Protein AF-A0A6F9BCT9-F1 (afdb_monomer)

Solvent-accessible surface area (backbone atoms only — not comparable to full-atom values): 19777 Å² total; per-residue (Å²): 136,84,83,76,48,73,65,55,56,50,46,54,56,43,63,80,34,41,90,80,69,54,66,95,47,71,67,58,39,54,54,40,41,76,73,45,103,50,88,76,90,74,59,66,74,56,51,56,44,48,33,41,51,36,73,90,48,79,89,78,85,77,78,94,73,91,84,81,89,79,90,86,68,65,91,90,46,88,53,54,65,58,50,51,53,50,51,51,51,37,52,75,71,40,48,56,56,55,49,47,53,66,72,49,68,54,90,44,52,79,78,60,61,78,70,63,53,59,78,66,85,39,68,77,76,53,40,62,58,57,52,52,52,53,52,50,54,54,51,52,52,53,50,53,51,51,52,49,53,52,50,51,55,53,53,71,72,57,82,71,93,83,82,92,80,90,87,91,84,87,90,82,91,87,82,91,83,87,87,86,85,88,80,94,78,61,78,79,60,62,68,55,52,60,65,50,56,73,68,61,77,80,77,85,87,90,85,82,93,80,84,94,73,92,78,77,78,57,68,65,54,50,55,50,53,52,50,60,46,49,60,52,52,51,52,51,52,50,53,51,50,51,54,50,52,52,49,53,55,51,55,49,55,53,48,55,54,52,51,55,54,47,52,54,50,57,51,50,51,50,51,56,48,52,53,49,54,55,48,52,52,56,48,50,59,50,53,51,50,54,51,50,55,49,49,55,51,56,49,49,54,52,53,50,50,52,52,52,57,50,60,68,70,78,112

Sequence (315 aa):
KTKISTYDKMWEFMSSRKHSVMVKDIDEGIHRVLTSDYAFLMESTTIEFVTQRNCNLTQIGGLIDSKAYGVGTPMGSPYRDKITIAILQLQEEGKLHMMKEKWWRGNGCPEDEKNKEASALGVQNIGGIFIVLAAGLVLSVFVAVGEFIYKSKQNAQLEKPQRHQGDRKRDEFCCHHGPSKQLPRSFCSAMVDELRVSLKCQRRLKHKPQPPVMVKTEEMRGKEKRRKRREREEKREEEKREKNKERKKKESRGRERGEEERERREEKEKRERAEREAKEEREKRREEKRGEEKREAEERSREEKRREEQSCSDH

Nearest PDB structures (foldseek):
  9dxs-assembly1_A  TM=6.315E-01  e=7.192E-19  Rattus norvegicus
  1yae-assembly9_C  TM=9.384E-01  e=2.007E-11  Rattus norvegicus
  3g3i-assembly1_A  TM=8.981E-01  e=1.642E-11  Rattus norvegicus
  3fuz-assembly1_A  TM=8.845E-01  e=1.877E-11  Homo sapiens

Foldseek 3Di:
DDCPDPVNVVCVVCVVVVPPQDDDDPVVQVVDVLPHPHDDDDDPLVLLQVCLQPVSDDDDDDDPDDDDDDDDDDPPDPCVVVVVVVVVVCVVVCVVVVVSCVNRDDPRDDDDPVVVVVPVCDCVNVVVVVVVVVVVVVVVVVVVVVVVVVVVVVVVVPPDDDDDDDDDDDDDDDDDDDDDDDDDDDPVVVVVVVVVVVVPVPPPDDDDDDDDDDDDDDVVVVVVVVVVVVVVVVVVVVVVVVVVVVVVVVVVVVVVVVVVVVVVVVVVVVVVVVVVVVVVVVVVVVVVVVVVVVVVVVVVVVVVVVVVVVVVVVD

pLDDT: mean 75.94, std 23.42, range [24.3, 97.5]

Secondary structure (DSSP, 8-state):
-----HHHHHHHHHHHTHHHH--SSHHHHHHHHHHSS------HHHHHHHHTT-TT----S--SS---------TT-TTHHHHHHHHHHHHHTTHHHHHHHHHH--S-S--SSTTTS-----HHHHHHHHHHHHHHHHHHHHHHHHHHHHHHHHHHT--------------------------PPPTHHHHHHHHHHHHHTTSS------------SHHHHHHHHHHHHHHHHHHHHHHHHHHHHHHHHHHHHHHHHHHHHHHHHHHHHHHHHHHHHHHHHHHHHHHHHHHHHHHHHHHHHHHHHHHHHHHTT--

Radius of gyration: 48.62 Å; Cα contacts (8 Å, |Δi|>4): 50; chains: 1; bounding box: 107×92×148 Å

Mean predicted aligned error: 21.31 Å

Structure (mmCIF, N/CA/C/O backbone):
data_AF-A0A6F9BCT9-F1
#
_entry.id   AF-A0A6F9BCT9-F1
#
loop_
_atom_site.group_PDB
_atom_site.id
_atom_site.type_symbol
_atom_site.label_atom_id
_atom_site.label_alt_id
_atom_site.label_comp_id
_atom_site.label_asym_id
_atom_site.label_entity_id
_atom_site.label_seq_id
_atom_site.pdbx_PDB_ins_code
_atom_site.Cartn_x
_atom_site.Cartn_y
_atom_site.Cartn_z
_atom_site.occupancy
_atom_site.B_iso_or_equiv
_atom_site.auth_seq_id
_atom_site.auth_comp_id
_atom_site.auth_asym_id
_atom_site.auth_atom_id
_atom_site.pdbx_PDB_model_num
ATOM 1 N N . LYS A 1 1 ? 19.600 -14.734 17.659 1.00 41.16 1 LYS A N 1
ATOM 2 C CA . LYS A 1 1 ? 18.423 -15.553 17.267 1.00 41.16 1 LYS A CA 1
ATOM 3 C C . LYS A 1 1 ? 17.868 -14.979 15.968 1.00 41.16 1 LYS A C 1
ATOM 5 O O . LYS A 1 1 ? 17.899 -13.765 15.813 1.00 41.16 1 LYS A O 1
ATOM 10 N N . THR A 1 2 ? 17.512 -15.833 15.015 1.00 42.75 2 THR A N 1
ATOM 11 C CA . THR A 1 2 ? 17.381 -15.499 13.588 1.00 42.75 2 THR A CA 1
ATOM 12 C C . THR A 1 2 ? 16.148 -14.652 13.261 1.00 42.75 2 THR A C 1
ATOM 14 O O . THR A 1 2 ? 15.033 -14.967 13.673 1.00 42.75 2 THR A O 1
ATOM 17 N N . LYS A 1 3 ? 16.356 -13.592 12.466 1.00 54.41 3 LYS A N 1
ATOM 18 C CA . LYS A 1 3 ? 15.293 -12.839 11.785 1.00 54.41 3 LYS A CA 1
ATOM 19 C C . LYS A 1 3 ? 14.796 -13.641 10.570 1.00 54.41 3 LYS A C 1
ATOM 21 O O . LYS A 1 3 ? 15.063 -13.250 9.442 1.00 54.41 3 LYS A O 1
ATOM 26 N N . ILE A 1 4 ? 14.107 -14.761 10.791 1.00 58.53 4 ILE A N 1
ATOM 27 C CA . ILE A 1 4 ? 13.218 -15.284 9.739 1.00 58.53 4 ILE A CA 1
ATOM 28 C C . ILE A 1 4 ? 12.137 -14.216 9.582 1.00 58.53 4 ILE A C 1
ATOM 30 O O . ILE A 1 4 ? 11.463 -13.899 10.574 1.00 58.53 4 ILE A O 1
ATOM 34 N N . SER A 1 5 ? 12.080 -13.586 8.408 1.00 76.38 5 SER A N 1
ATOM 35 C CA . SER A 1 5 ? 11.276 -12.391 8.166 1.00 76.38 5 SER A CA 1
ATOM 36 C C . SER A 1 5 ? 9.814 -12.695 8.466 1.00 76.38 5 SER A C 1
ATOM 38 O O . SER A 1 5 ? 9.344 -13.811 8.234 1.00 76.38 5 SER A O 1
ATOM 40 N N . THR A 1 6 ? 9.066 -11.719 8.982 1.00 87.56 6 THR A N 1
ATOM 41 C CA . THR A 1 6 ? 7.626 -11.902 9.228 1.00 87.56 6 THR A CA 1
ATOM 42 C C . THR A 1 6 ? 6.920 -12.364 7.949 1.00 87.56 6 THR A C 1
ATOM 44 O O . THR A 1 6 ? 6.076 -13.254 8.003 1.00 87.56 6 THR A O 1
ATOM 47 N N . TYR A 1 7 ? 7.355 -11.843 6.797 1.00 89.25 7 TYR A N 1
ATOM 48 C CA . TYR A 1 7 ? 6.863 -12.222 5.476 1.00 89.25 7 TYR A CA 1
ATOM 49 C C . TYR A 1 7 ? 7.228 -13.654 5.064 1.00 89.25 7 TYR A C 1
ATOM 51 O O . TYR A 1 7 ? 6.388 -14.317 4.464 1.00 89.25 7 TYR A O 1
ATOM 59 N N . ASP A 1 8 ? 8.404 -14.172 5.442 1.00 90.62 8 ASP A N 1
ATOM 60 C CA . ASP A 1 8 ? 8.786 -15.568 5.167 1.00 90.62 8 ASP A CA 1
ATOM 61 C C . ASP A 1 8 ? 7.823 -16.522 5.886 1.00 90.62 8 ASP A C 1
ATOM 63 O O . ASP A 1 8 ? 7.280 -17.442 5.282 1.00 90.62 8 ASP A O 1
ATOM 67 N N . LYS A 1 9 ? 7.514 -16.243 7.161 1.00 92.44 9 LYS A N 1
ATOM 68 C CA . LYS A 1 9 ? 6.563 -17.042 7.958 1.00 92.44 9 LYS A CA 1
ATOM 69 C C . LYS A 1 9 ? 5.130 -16.935 7.440 1.00 92.44 9 LYS A C 1
ATOM 71 O O . LYS A 1 9 ? 4.399 -17.924 7.434 1.00 92.44 9 LYS A O 1
ATOM 76 N N . MET A 1 10 ? 4.717 -15.741 7.007 1.00 92.00 10 MET A N 1
ATOM 77 C CA . MET A 1 10 ? 3.429 -15.550 6.333 1.00 92.00 10 MET A CA 1
ATOM 78 C C . MET A 1 10 ? 3.377 -16.360 5.033 1.00 92.00 10 MET A C 1
ATOM 80 O O . MET A 1 10 ? 2.372 -17.011 4.760 1.00 92.00 10 MET A O 1
ATOM 84 N N . TRP A 1 11 ? 4.461 -16.374 4.255 1.00 93.06 11 TRP A N 1
ATOM 85 C CA . TRP A 1 11 ? 4.556 -17.155 3.028 1.00 93.06 11 TRP A CA 1
ATOM 86 C C . TRP A 1 11 ? 4.547 -18.665 3.289 1.00 93.06 11 TRP A C 1
ATOM 88 O O . TRP A 1 11 ? 3.790 -19.372 2.630 1.00 93.06 11 TRP A O 1
ATOM 98 N N . GLU A 1 12 ? 5.294 -19.175 4.270 1.00 93.75 12 GLU A N 1
ATOM 99 C CA . GLU A 1 12 ? 5.246 -20.583 4.701 1.00 93.75 12 GLU A CA 1
ATOM 100 C C . GLU A 1 12 ? 3.817 -21.000 5.097 1.00 93.75 12 GLU A C 1
ATOM 102 O O . GLU A 1 12 ? 3.318 -22.045 4.670 1.00 93.75 12 GLU A O 1
ATOM 107 N N . PHE A 1 13 ? 3.107 -20.149 5.846 1.00 93.94 13 PHE A N 1
ATOM 108 C CA . PHE A 1 13 ? 1.712 -20.378 6.229 1.00 93.94 13 PHE A CA 1
ATOM 109 C C . PHE A 1 13 ? 0.751 -20.382 5.027 1.00 93.94 13 PHE A C 1
ATOM 111 O O . PHE A 1 13 ? -0.090 -21.274 4.916 1.00 93.94 13 PHE A O 1
ATOM 118 N N . MET A 1 14 ? 0.865 -19.410 4.116 1.00 94.94 14 MET A N 1
ATOM 119 C CA . MET A 1 14 ? -0.010 -19.306 2.941 1.00 94.94 14 MET A CA 1
ATOM 120 C C . MET A 1 14 ? 0.270 -20.402 1.905 1.00 94.94 14 MET A C 1
ATOM 122 O O . MET A 1 14 ? -0.663 -20.974 1.346 1.00 94.94 14 MET A O 1
ATOM 126 N N . SER A 1 15 ? 1.542 -20.719 1.653 1.00 93.94 15 SER A N 1
ATOM 127 C CA . SER A 1 15 ? 1.960 -21.717 0.660 1.00 93.94 15 SER A CA 1
ATOM 128 C C . SER A 1 15 ? 1.611 -23.144 1.087 1.00 93.94 15 SER A C 1
ATOM 130 O O . SER A 1 15 ? 1.052 -23.891 0.284 1.00 93.94 15 SER A O 1
ATOM 132 N N . SER A 1 16 ? 1.819 -23.503 2.361 1.00 95.00 16 SER A N 1
ATOM 133 C CA . SER A 1 16 ? 1.398 -24.804 2.914 1.00 95.00 16 SER A CA 1
ATOM 134 C C . SER A 1 16 ? -0.125 -25.005 2.935 1.00 95.00 16 SER A C 1
ATOM 136 O O . SER A 1 16 ? -0.599 -26.136 3.021 1.00 95.00 16 SER A O 1
ATOM 138 N N . ARG A 1 17 ? -0.906 -23.921 2.825 1.00 94.88 17 ARG A N 1
ATOM 139 C CA . ARG A 1 17 ? -2.379 -23.917 2.873 1.00 94.88 17 ARG A CA 1
ATOM 140 C C . ARG A 1 17 ? -3.008 -23.303 1.622 1.00 94.88 17 ARG A C 1
ATOM 142 O O . ARG A 1 17 ? -4.101 -22.739 1.684 1.00 94.88 17 ARG A O 1
ATOM 149 N N . LYS A 1 18 ? -2.335 -23.432 0.473 1.00 90.06 18 LYS A N 1
ATOM 150 C CA . LYS A 1 18 ? -2.705 -22.766 -0.787 1.00 90.06 18 LYS A CA 1
ATOM 151 C C . LYS A 1 18 ? -4.189 -22.906 -1.146 1.00 90.06 18 LYS A C 1
ATOM 153 O O . LYS A 1 18 ? -4.827 -21.908 -1.450 1.00 90.06 18 LYS A O 1
ATOM 158 N N . HIS A 1 19 ? -4.747 -24.114 -1.047 1.00 87.62 19 HIS A N 1
ATOM 159 C CA . HIS A 1 19 ? -6.143 -24.400 -1.409 1.00 87.62 19 HIS A CA 1
ATOM 160 C C . HIS A 1 19 ? -7.201 -23.855 -0.437 1.00 87.62 19 HIS A C 1
ATOM 162 O O . HIS A 1 19 ? -8.371 -23.824 -0.801 1.00 87.62 19 HIS A O 1
ATOM 168 N N . SER A 1 20 ? -6.829 -23.462 0.786 1.00 87.62 20 SER A N 1
ATOM 169 C CA . SER A 1 20 ? -7.779 -22.937 1.775 1.00 87.62 20 SER A CA 1
ATOM 170 C C . SER A 1 20 ? -7.579 -21.458 2.091 1.00 87.62 20 SER A C 1
ATOM 172 O O . SER A 1 20 ? -8.547 -20.816 2.490 1.00 87.62 20 SER A O 1
ATOM 174 N N . VAL A 1 21 ? -6.379 -20.899 1.905 1.00 93.62 21 VAL A N 1
ATOM 175 C CA . VAL A 1 21 ? -6.067 -19.491 2.224 1.00 93.62 21 VAL A CA 1
ATOM 176 C C . VAL A 1 21 ? -6.013 -18.595 0.985 1.00 93.62 21 VAL A C 1
ATOM 178 O O . VAL A 1 21 ? -6.389 -17.429 1.088 1.00 93.62 21 VAL A O 1
ATOM 181 N N . MET A 1 22 ? -5.579 -19.099 -0.176 1.00 94.19 22 MET A N 1
ATOM 182 C CA . MET A 1 22 ? -5.571 -18.308 -1.413 1.00 94.19 22 MET A CA 1
ATOM 183 C C . MET A 1 22 ? -6.925 -18.402 -2.126 1.00 94.19 22 MET A C 1
ATOM 185 O O . MET A 1 22 ? -7.542 -19.465 -2.159 1.00 94.19 22 MET A O 1
ATOM 189 N N . VAL A 1 23 ? -7.353 -17.284 -2.704 1.00 94.56 23 VAL A N 1
ATOM 190 C CA . VAL A 1 23 ? -8.510 -17.168 -3.606 1.00 94.56 23 VAL A CA 1
ATOM 191 C C . VAL A 1 23 ? -8.023 -17.057 -5.052 1.00 94.56 23 VAL A C 1
ATOM 193 O O . VAL A 1 23 ? -6.845 -16.770 -5.284 1.00 94.56 23 VAL A O 1
ATOM 196 N N . LYS A 1 24 ? -8.899 -17.311 -6.025 1.00 92.50 24 LYS A N 1
ATOM 197 C CA . LYS A 1 24 ? -8.573 -17.160 -7.453 1.00 92.50 24 LYS A CA 1
ATOM 198 C C . LYS A 1 24 ? -8.749 -15.721 -7.918 1.00 92.50 24 LYS A C 1
ATOM 200 O O . LYS A 1 24 ? -7.890 -15.201 -8.623 1.00 92.50 24 LYS A O 1
ATOM 205 N N . ASP A 1 25 ? -9.838 -15.102 -7.476 1.00 94.88 25 ASP A N 1
ATOM 206 C CA . ASP A 1 25 ? -10.322 -13.820 -7.973 1.00 94.88 25 ASP A CA 1
ATOM 207 C C . ASP A 1 25 ? -10.480 -12.803 -6.835 1.00 94.88 25 ASP A C 1
ATOM 209 O O . ASP A 1 25 ? -10.686 -13.153 -5.668 1.00 94.88 25 ASP A O 1
ATOM 213 N N . ILE A 1 26 ? -10.398 -11.514 -7.174 1.00 94.50 26 ILE A N 1
ATOM 214 C CA . ILE A 1 26 ? -10.506 -10.420 -6.195 1.00 94.50 26 ILE A CA 1
ATOM 215 C C . ILE A 1 26 ? -11.905 -10.397 -5.560 1.00 94.50 26 ILE A C 1
ATOM 217 O O . ILE A 1 26 ? -12.014 -10.235 -4.345 1.00 94.50 26 ILE A O 1
ATOM 221 N N . ASP A 1 27 ? -12.958 -10.631 -6.347 1.00 94.38 27 ASP A N 1
ATOM 222 C CA . ASP A 1 27 ? -14.346 -10.651 -5.868 1.00 94.38 27 ASP A CA 1
ATOM 223 C C . ASP A 1 27 ? -14.618 -11.814 -4.896 1.00 94.38 27 ASP A C 1
ATOM 225 O O . ASP A 1 27 ? -15.309 -11.631 -3.892 1.00 94.38 27 ASP A O 1
ATOM 229 N N . GLU A 1 28 ? -14.013 -12.988 -5.132 1.00 95.00 28 GLU A N 1
ATOM 230 C CA . GLU A 1 28 ? -14.043 -14.125 -4.198 1.00 95.00 28 GLU A CA 1
ATOM 231 C C . GLU A 1 28 ? -13.398 -13.732 -2.859 1.00 95.00 28 GLU A C 1
ATOM 233 O O . GLU A 1 28 ? -13.972 -13.966 -1.792 1.00 95.00 28 GLU A O 1
ATOM 238 N N . GLY A 1 29 ? -12.234 -13.073 -2.910 1.00 95.12 29 GLY A N 1
ATOM 239 C CA . GLY A 1 29 ? -11.552 -12.540 -1.731 1.00 95.12 29 GLY A CA 1
ATOM 240 C C . GLY A 1 29 ? -12.398 -11.528 -0.959 1.00 95.12 29 GLY A C 1
ATOM 241 O O . GLY A 1 29 ? -12.565 -11.671 0.251 1.00 95.12 29 GLY A O 1
ATOM 242 N N . ILE A 1 30 ? -12.989 -10.547 -1.647 1.00 95.19 30 ILE A N 1
ATOM 243 C CA . ILE A 1 30 ? -13.864 -9.523 -1.051 1.00 95.19 30 ILE A CA 1
ATOM 244 C C . ILE A 1 30 ? -15.082 -10.165 -0.375 1.00 95.19 30 ILE A C 1
ATOM 246 O O . ILE A 1 30 ? -15.358 -9.888 0.795 1.00 95.19 30 ILE A O 1
ATOM 250 N N . HIS A 1 31 ? -15.787 -11.058 -1.076 1.00 95.19 31 HIS A N 1
ATOM 251 C CA . HIS A 1 31 ? -16.941 -11.768 -0.525 1.00 95.19 31 HIS A CA 1
ATOM 252 C C . HIS A 1 31 ? -16.560 -12.589 0.718 1.00 95.19 31 HIS A C 1
ATOM 254 O O . HIS A 1 31 ? -17.309 -12.643 1.696 1.00 95.19 31 HIS A O 1
ATOM 260 N N . ARG A 1 32 ? -15.369 -13.197 0.721 1.00 95.50 32 ARG A N 1
ATOM 261 C CA . ARG A 1 32 ? -14.863 -13.985 1.847 1.00 95.50 32 ARG A CA 1
ATOM 262 C C . ARG A 1 32 ? -14.517 -13.148 3.083 1.00 95.50 32 ARG A C 1
ATOM 264 O O . ARG A 1 32 ? -14.828 -13.590 4.188 1.00 95.50 32 ARG A O 1
ATOM 271 N N . VAL A 1 33 ? -13.946 -11.950 2.915 1.00 95.44 33 VAL A N 1
ATOM 272 C CA . VAL A 1 33 ? -13.730 -10.985 4.019 1.00 95.44 33 VAL A CA 1
ATOM 273 C C . VAL A 1 33 ? -15.064 -10.550 4.640 1.00 95.44 33 VAL A C 1
ATOM 275 O O . VAL A 1 33 ? -15.166 -10.419 5.853 1.00 95.44 33 VAL A O 1
ATOM 278 N N . LEU A 1 34 ? -16.107 -10.355 3.826 1.00 94.38 34 LEU A N 1
ATOM 279 C CA . LEU A 1 34 ? -17.437 -9.949 4.305 1.00 94.38 34 LEU A CA 1
ATOM 280 C C . LEU A 1 34 ? -18.194 -11.051 5.067 1.00 94.38 34 LEU A C 1
ATOM 282 O O . LEU A 1 34 ? -19.101 -10.740 5.836 1.00 94.38 34 LEU A O 1
ATOM 286 N N . THR A 1 35 ? -17.871 -12.325 4.828 1.00 95.12 35 THR A N 1
ATOM 287 C CA . THR A 1 35 ? -18.656 -13.480 5.309 1.00 95.12 35 THR A CA 1
ATOM 288 C C . THR A 1 35 ? -17.953 -14.341 6.356 1.00 95.12 35 THR A C 1
ATOM 290 O O . THR A 1 35 ? -18.601 -15.174 6.988 1.00 95.12 35 THR A O 1
ATOM 293 N N . SER A 1 36 ? -16.644 -14.175 6.554 1.00 93.31 36 SER A N 1
ATOM 294 C CA . SER A 1 36 ? -15.838 -15.023 7.437 1.00 93.31 36 SER A CA 1
ATOM 295 C C . SER A 1 36 ? -14.684 -14.251 8.075 1.00 93.31 36 SER A C 1
ATOM 297 O O . SER A 1 36 ? -14.311 -13.184 7.596 1.00 93.31 36 SER A O 1
ATOM 299 N N . ASP A 1 37 ? -14.093 -14.807 9.137 1.00 93.31 37 ASP A N 1
ATOM 300 C CA . ASP A 1 37 ? -12.879 -14.271 9.766 1.00 93.31 37 ASP A CA 1
ATOM 301 C C . ASP A 1 37 ? -11.658 -14.502 8.854 1.00 93.31 37 ASP A C 1
ATOM 303 O O . ASP A 1 37 ? -10.913 -15.479 8.972 1.00 93.31 37 ASP A O 1
ATOM 307 N N . TYR A 1 38 ? -11.527 -13.639 7.846 1.00 94.19 38 TYR A N 1
ATOM 308 C CA . TYR A 1 38 ? -10.520 -13.711 6.797 1.00 94.19 38 TYR A CA 1
ATOM 309 C C . TYR A 1 38 ? -10.001 -12.310 6.472 1.00 94.19 38 TYR A C 1
ATOM 311 O O . TYR A 1 38 ? -10.769 -11.407 6.150 1.00 94.19 38 TYR A O 1
ATOM 319 N N . ALA A 1 39 ? -8.679 -12.141 6.510 1.00 94.19 39 ALA A N 1
ATOM 320 C CA . ALA A 1 39 ? -8.007 -10.935 6.045 1.00 94.19 39 ALA A CA 1
ATOM 321 C C . ALA A 1 39 ? -7.456 -11.167 4.634 1.00 94.19 39 ALA A C 1
ATOM 323 O O . ALA A 1 39 ? -6.701 -12.116 4.411 1.00 94.19 39 ALA A O 1
ATOM 324 N N . PHE A 1 40 ? -7.803 -10.289 3.692 1.00 95.31 40 PHE A N 1
ATOM 325 C CA . PHE A 1 40 ? -7.352 -10.381 2.305 1.00 95.31 40 PHE A CA 1
ATOM 326 C C . PHE A 1 40 ? -6.295 -9.316 1.998 1.00 95.31 40 PHE A C 1
ATOM 328 O O . PHE A 1 40 ? -6.488 -8.133 2.276 1.00 95.31 40 PHE A O 1
ATOM 335 N N . LEU A 1 41 ? -5.172 -9.746 1.421 1.00 93.81 41 LEU A N 1
ATOM 336 C CA . LEU A 1 41 ? -4.102 -8.867 0.959 1.00 93.81 41 LEU A CA 1
ATOM 337 C C . LEU A 1 41 ? -4.296 -8.606 -0.538 1.00 93.81 41 LEU A C 1
ATOM 339 O O . LEU A 1 41 ? -4.236 -9.535 -1.340 1.00 93.81 41 LEU A O 1
ATOM 343 N N . MET A 1 42 ? -4.518 -7.346 -0.905 1.00 93.44 42 MET A N 1
ATOM 344 C CA . MET A 1 42 ? -4.663 -6.888 -2.290 1.00 93.44 42 MET A CA 1
ATOM 345 C C . MET A 1 42 ? -3.913 -5.560 -2.485 1.00 93.44 42 MET A C 1
ATOM 347 O O . MET A 1 42 ? -3.419 -4.970 -1.522 1.00 93.44 42 MET A O 1
ATOM 351 N N . GLU A 1 43 ? -3.850 -5.064 -3.719 1.00 93.69 43 GLU A N 1
ATOM 352 C CA . GLU A 1 43 ? -3.211 -3.781 -4.015 1.00 93.69 43 GLU A CA 1
ATOM 353 C C . GLU A 1 43 ? -3.976 -2.588 -3.412 1.00 93.69 43 GLU A C 1
ATOM 355 O O . GLU A 1 43 ? -5.205 -2.519 -3.468 1.00 93.69 43 GLU A O 1
ATOM 360 N N . SER A 1 44 ? -3.242 -1.607 -2.888 1.00 92.94 44 SER A N 1
ATOM 361 C CA . SER A 1 44 ? -3.777 -0.413 -2.220 1.00 92.94 44 SER A CA 1
ATOM 362 C C . SER A 1 44 ? -4.788 0.384 -3.044 1.00 92.94 44 SER A C 1
ATOM 364 O O . SER A 1 44 ? -5.796 0.828 -2.499 1.00 92.94 44 SER A O 1
ATOM 366 N N . THR A 1 45 ? -4.566 0.517 -4.352 1.00 92.56 45 THR A N 1
ATOM 367 C CA . THR A 1 45 ? -5.484 1.184 -5.289 1.00 92.56 45 THR A CA 1
ATOM 368 C C . THR A 1 45 ? -6.855 0.503 -5.337 1.00 92.56 45 THR A C 1
ATOM 370 O O . THR A 1 45 ? -7.883 1.177 -5.439 1.00 92.56 45 THR A O 1
ATOM 373 N N . THR A 1 46 ? -6.876 -0.825 -5.200 1.00 93.00 46 THR A N 1
ATOM 374 C CA . THR A 1 46 ? -8.088 -1.648 -5.188 1.00 93.00 46 THR A CA 1
ATOM 375 C C . THR A 1 46 ? -8.753 -1.601 -3.811 1.00 93.00 46 THR A C 1
ATOM 377 O O . THR A 1 46 ? -9.970 -1.441 -3.743 1.00 93.00 46 THR A O 1
ATOM 380 N N . ILE A 1 47 ? -7.977 -1.622 -2.715 1.00 92.94 47 ILE A N 1
ATOM 381 C CA . ILE A 1 47 ? -8.507 -1.403 -1.354 1.00 92.94 47 ILE A CA 1
ATOM 382 C C . ILE A 1 47 ? -9.247 -0.064 -1.290 1.00 92.94 47 ILE A C 1
ATOM 384 O O . ILE A 1 47 ? -10.403 -0.019 -0.871 1.00 92.94 47 ILE A O 1
ATOM 388 N N . GLU A 1 48 ? -8.612 1.019 -1.741 1.00 91.06 48 GLU A N 1
ATOM 389 C CA . GLU A 1 48 ? -9.189 2.367 -1.765 1.00 91.06 48 GLU A CA 1
ATOM 390 C C . GLU A 1 48 ? -10.490 2.405 -2.586 1.00 91.06 48 GLU A C 1
ATOM 392 O O . GLU A 1 48 ? -11.510 2.910 -2.119 1.00 91.06 48 GLU A O 1
ATOM 397 N N . PHE A 1 49 ? -10.495 1.790 -3.775 1.00 91.50 49 PHE A N 1
ATOM 398 C CA . PHE A 1 49 ? -11.672 1.729 -4.647 1.00 91.50 49 PHE A CA 1
ATOM 399 C C . PHE A 1 49 ? -12.860 0.997 -4.003 1.00 91.50 49 PHE A C 1
ATOM 401 O O . PHE A 1 49 ? -14.003 1.466 -4.090 1.00 91.50 49 PHE A O 1
ATOM 408 N N . VAL A 1 50 ? -12.589 -0.161 -3.392 1.00 91.75 50 VAL A N 1
ATOM 409 C CA . VAL A 1 50 ? -13.592 -1.085 -2.843 1.00 91.75 50 VAL A CA 1
ATOM 410 C C . VAL A 1 50 ? -14.136 -0.593 -1.504 1.00 91.75 50 VAL A C 1
ATOM 412 O O . VAL A 1 50 ? -15.353 -0.614 -1.312 1.00 91.75 50 VAL A O 1
ATOM 415 N N . THR A 1 51 ? -13.275 -0.113 -0.601 1.00 89.88 51 THR A N 1
ATOM 416 C CA . THR A 1 51 ? -13.679 0.407 0.723 1.00 89.88 51 THR A CA 1
ATOM 417 C C . THR A 1 51 ? -14.517 1.679 0.600 1.00 89.88 51 THR A C 1
ATOM 419 O O . THR A 1 51 ? -15.538 1.800 1.269 1.00 89.88 51 THR A O 1
ATOM 422 N N . GLN A 1 52 ? -14.198 2.565 -0.353 1.00 87.56 52 GLN A N 1
ATOM 423 C CA . GLN A 1 52 ? -15.002 3.760 -0.650 1.00 87.56 52 GLN A CA 1
ATOM 424 C C . GLN A 1 52 ? -16.417 3.445 -1.188 1.00 87.56 52 GLN A C 1
ATOM 426 O O . GLN A 1 52 ? -17.283 4.321 -1.227 1.00 87.56 52 GLN A O 1
ATOM 431 N N . ARG A 1 53 ? -16.663 2.198 -1.615 1.00 89.00 53 ARG A N 1
ATOM 432 C CA . ARG A 1 53 ? -17.961 1.705 -2.113 1.00 89.00 53 ARG A CA 1
ATOM 433 C C . ARG A 1 53 ? -18.678 0.778 -1.131 1.00 89.00 53 ARG A C 1
ATOM 435 O O . ARG A 1 53 ? -19.896 0.673 -1.199 1.00 89.00 53 ARG A O 1
ATOM 442 N N . ASN A 1 54 ? -17.944 0.127 -0.230 1.00 88.62 54 ASN A N 1
ATOM 443 C CA . ASN A 1 54 ? -18.454 -0.876 0.701 1.00 88.62 54 ASN A CA 1
ATOM 444 C C . ASN A 1 54 ? -17.994 -0.552 2.127 1.00 88.62 54 ASN A C 1
ATOM 446 O O . ASN A 1 54 ? -16.945 -1.015 2.569 1.00 88.62 54 ASN A O 1
ATOM 450 N N . CYS A 1 55 ? -18.820 0.179 2.874 1.00 88.50 55 CYS A N 1
ATOM 451 C CA . CYS A 1 55 ? -18.495 0.674 4.222 1.00 88.50 55 CYS A CA 1
ATOM 452 C C . CYS A 1 55 ? -18.324 -0.428 5.288 1.00 88.50 55 CYS A C 1
ATOM 454 O O . CYS A 1 55 ? -17.926 -0.144 6.413 1.00 88.50 55 CYS A O 1
ATOM 456 N N . ASN A 1 56 ? -18.635 -1.682 4.944 1.00 90.50 56 ASN A N 1
ATOM 457 C CA . ASN A 1 56 ? -18.386 -2.855 5.784 1.00 90.50 56 ASN A CA 1
ATOM 458 C C . ASN A 1 56 ? -16.915 -3.317 5.728 1.00 90.50 56 ASN A C 1
ATOM 460 O O . ASN A 1 56 ? -16.508 -4.153 6.530 1.00 90.50 56 ASN A O 1
ATOM 464 N N . LEU A 1 57 ? -16.125 -2.808 4.776 1.00 91.25 57 LEU A N 1
ATOM 465 C CA . LEU A 1 57 ? -14.714 -3.142 4.595 1.00 91.25 57 LEU A CA 1
ATOM 466 C C . LEU A 1 57 ? -13.838 -1.993 5.087 1.00 91.25 57 LEU A C 1
ATOM 468 O O . LEU A 1 57 ? -14.106 -0.826 4.813 1.00 91.25 57 LEU A O 1
ATOM 472 N N . THR A 1 58 ? -12.754 -2.331 5.780 1.00 90.75 58 THR A N 1
ATOM 473 C CA . THR A 1 58 ? -11.797 -1.358 6.315 1.00 90.75 58 THR A CA 1
ATOM 474 C C . THR A 1 58 ? -10.369 -1.776 5.986 1.00 90.75 58 THR A C 1
ATOM 476 O O . THR A 1 58 ? -10.031 -2.960 6.007 1.00 90.75 58 THR A O 1
ATOM 479 N N . GLN A 1 59 ? -9.514 -0.801 5.672 1.00 91.12 59 GLN A N 1
ATOM 480 C CA . GLN A 1 59 ? -8.079 -1.038 5.549 1.00 91.12 59 GLN A CA 1
ATOM 481 C C . GLN A 1 59 ? -7.448 -1.056 6.943 1.00 91.12 59 GLN A C 1
ATOM 483 O O . GLN A 1 59 ? -7.580 -0.094 7.700 1.00 91.12 59 GLN A O 1
ATOM 488 N N . ILE A 1 60 ? -6.721 -2.126 7.264 1.00 90.94 60 ILE A N 1
ATOM 489 C CA . ILE A 1 60 ? -5.987 -2.260 8.524 1.00 90.94 60 ILE A CA 1
ATOM 490 C C . ILE A 1 60 ? -4.484 -2.165 8.251 1.00 90.94 60 ILE A C 1
ATOM 492 O O . ILE A 1 60 ? -3.941 -2.912 7.441 1.00 90.94 60 ILE A O 1
ATOM 496 N N . GLY A 1 61 ? -3.803 -1.272 8.970 1.00 90.06 61 GLY A N 1
ATOM 497 C CA . GLY A 1 61 ? -2.357 -1.076 8.857 1.00 90.06 61 GLY A CA 1
ATOM 498 C C . GLY A 1 61 ? -1.929 -0.179 7.690 1.00 90.06 61 GLY A C 1
ATOM 499 O O . GLY A 1 61 ? -2.732 0.535 7.093 1.00 90.06 61 GLY A O 1
ATOM 500 N N . GLY A 1 62 ? -0.621 -0.172 7.421 1.00 90.12 62 GLY A N 1
ATOM 501 C CA . GLY A 1 62 ? -0.010 0.578 6.322 1.00 90.12 62 GLY A CA 1
ATOM 502 C C . GLY A 1 62 ? 0.210 -0.272 5.069 1.00 90.12 62 GLY A C 1
ATOM 503 O O . GLY A 1 62 ? -0.179 -1.437 5.009 1.00 90.12 62 GLY A O 1
ATOM 504 N N . LEU A 1 63 ? 0.875 0.314 4.075 1.00 89.38 63 LEU A N 1
ATOM 505 C CA . LEU A 1 63 ? 1.333 -0.410 2.890 1.00 89.38 63 LEU A CA 1
ATOM 506 C C . LEU A 1 63 ? 2.472 -1.372 3.259 1.00 89.38 63 LEU A C 1
ATOM 508 O O . LEU A 1 63 ? 3.378 -0.998 4.003 1.00 89.38 63 LEU A O 1
ATOM 512 N N . ILE A 1 64 ? 2.421 -2.597 2.731 1.00 89.12 64 ILE A N 1
ATOM 513 C CA . ILE A 1 64 ? 3.485 -3.604 2.895 1.00 89.12 64 ILE A CA 1
ATOM 514 C C . ILE A 1 64 ? 4.670 -3.278 1.975 1.00 89.12 64 ILE A C 1
ATOM 516 O O . ILE A 1 64 ? 5.824 -3.477 2.353 1.00 89.12 64 ILE A O 1
ATOM 520 N N . ASP A 1 65 ? 4.384 -2.747 0.787 1.00 87.75 65 ASP A N 1
ATOM 521 C CA . ASP A 1 65 ? 5.356 -2.341 -0.216 1.00 87.75 65 ASP A CA 1
ATOM 522 C C . ASP A 1 65 ? 4.915 -1.078 -0.980 1.00 87.75 65 ASP A C 1
ATOM 524 O O . ASP A 1 65 ? 3.779 -0.609 -0.890 1.00 87.75 65 ASP A O 1
ATOM 528 N N . SER A 1 66 ? 5.853 -0.499 -1.730 1.00 89.62 66 SER A N 1
ATOM 529 C CA . SER A 1 66 ? 5.618 0.605 -2.657 1.00 89.62 66 SER A CA 1
ATOM 530 C C . SER A 1 66 ? 5.753 0.097 -4.095 1.00 89.62 66 SER A C 1
ATOM 532 O O . SER A 1 66 ? 6.844 -0.229 -4.570 1.00 89.62 66 SER A O 1
ATOM 534 N N . LYS A 1 67 ? 4.620 0.003 -4.797 1.00 91.44 67 LYS A N 1
ATOM 535 C CA . LYS A 1 67 ? 4.529 -0.377 -6.215 1.00 91.44 67 LYS A CA 1
ATOM 536 C C . LYS A 1 67 ? 3.767 0.689 -6.992 1.00 91.44 67 LYS A C 1
ATOM 538 O O . LYS A 1 67 ? 3.003 1.461 -6.418 1.00 91.44 67 LYS A O 1
ATOM 543 N N . ALA A 1 68 ? 4.005 0.735 -8.297 1.00 90.38 68 ALA A N 1
ATOM 544 C CA . ALA A 1 68 ? 3.369 1.672 -9.209 1.00 90.38 68 ALA A CA 1
ATOM 545 C C . ALA A 1 68 ? 3.099 0.991 -10.554 1.00 90.38 68 ALA A C 1
ATOM 547 O O . ALA A 1 68 ? 3.890 0.161 -11.008 1.00 90.38 68 ALA A O 1
ATOM 548 N N . TYR A 1 69 ? 2.000 1.374 -11.200 1.00 93.75 69 TYR A N 1
ATOM 549 C CA . TYR A 1 69 ? 1.705 0.971 -12.571 1.00 93.75 69 TYR A CA 1
ATOM 550 C C . TYR A 1 69 ? 2.567 1.737 -13.581 1.00 93.75 69 TYR A C 1
ATOM 552 O O . TYR A 1 69 ? 2.917 2.898 -13.371 1.00 93.75 69 TYR A O 1
ATOM 560 N N . GLY A 1 70 ? 2.847 1.102 -14.717 1.00 94.31 70 GLY A N 1
ATOM 561 C CA . GLY A 1 70 ? 3.530 1.713 -15.854 1.00 94.31 70 GLY A CA 1
ATOM 562 C C . GLY A 1 70 ? 2.974 1.195 -17.178 1.00 94.31 70 GLY A C 1
ATOM 563 O O . GLY A 1 70 ? 2.420 0.099 -17.244 1.00 94.31 70 GLY A O 1
ATOM 564 N N . VAL A 1 71 ? 3.122 1.985 -18.243 1.00 95.81 71 VAL A N 1
ATOM 565 C CA . VAL A 1 71 ? 2.690 1.594 -19.592 1.00 95.81 71 VAL A CA 1
ATOM 566 C C . VAL A 1 71 ? 3.790 0.762 -20.250 1.00 95.81 71 VAL A C 1
ATOM 568 O O . VAL A 1 71 ? 4.849 1.280 -20.600 1.00 95.81 71 VAL A O 1
ATOM 571 N N . GLY A 1 72 ? 3.542 -0.537 -20.415 1.00 95.31 72 GLY A N 1
ATOM 572 C CA . GLY A 1 72 ? 4.459 -1.443 -21.103 1.00 95.31 72 GLY A CA 1
ATOM 573 C C . GLY A 1 72 ? 4.472 -1.217 -22.618 1.00 95.31 72 GLY A C 1
ATOM 574 O O . GLY A 1 72 ? 3.423 -1.110 -23.248 1.00 95.31 72 GLY A O 1
ATOM 575 N N . THR A 1 73 ? 5.662 -1.202 -23.219 1.00 96.00 73 THR A N 1
ATOM 576 C CA . THR A 1 73 ? 5.852 -1.201 -24.681 1.00 96.00 73 THR A CA 1
ATOM 577 C C . THR A 1 73 ? 6.870 -2.270 -25.084 1.00 96.00 73 THR A C 1
ATOM 579 O O . THR A 1 73 ? 7.781 -2.529 -24.294 1.00 96.00 73 THR A O 1
ATOM 582 N N . PRO A 1 74 ? 6.800 -2.841 -26.303 1.00 96.69 74 PRO A N 1
ATOM 583 C CA . PRO A 1 74 ? 7.815 -3.772 -26.797 1.00 96.69 74 PRO A CA 1
ATOM 584 C C . PRO A 1 74 ? 9.236 -3.198 -26.720 1.00 96.69 74 PRO A C 1
ATOM 586 O O . PRO A 1 74 ? 9.441 -1.989 -26.880 1.00 96.69 74 PRO A O 1
ATOM 589 N N . MET A 1 75 ? 10.230 -4.064 -26.502 1.00 94.75 75 MET A N 1
ATOM 590 C CA . MET A 1 75 ? 11.638 -3.656 -26.500 1.00 94.75 75 MET A CA 1
ATOM 591 C C . MET A 1 75 ? 12.011 -3.030 -27.852 1.00 94.75 75 MET A C 1
ATOM 593 O O . MET A 1 75 ? 11.663 -3.559 -28.903 1.00 94.75 75 MET A O 1
ATOM 597 N N . GLY A 1 76 ? 12.690 -1.881 -27.820 1.00 94.06 76 GLY A N 1
ATOM 598 C CA . GLY A 1 76 ? 13.023 -1.114 -29.026 1.00 94.06 76 GLY A CA 1
ATOM 599 C C . GLY A 1 76 ? 11.872 -0.288 -29.623 1.00 94.06 76 GLY A C 1
ATOM 600 O O . GLY A 1 76 ? 12.068 0.336 -30.660 1.00 94.06 76 GLY A O 1
ATOM 601 N N .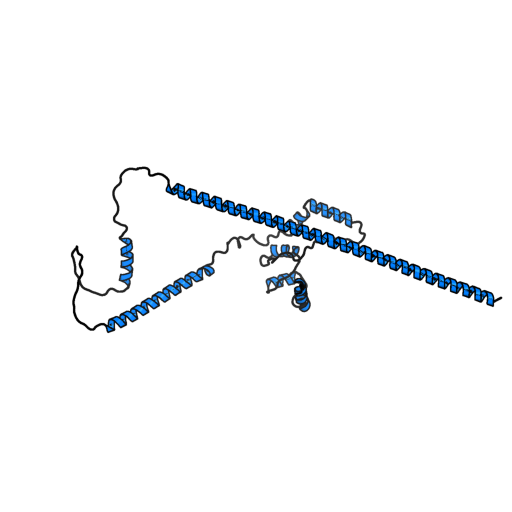 SER A 1 77 ? 10.689 -0.239 -28.992 1.00 96.19 77 SER A N 1
ATOM 602 C CA . SER A 1 77 ? 9.564 0.565 -29.491 1.00 96.19 77 SER A CA 1
ATOM 603 C C . SER A 1 77 ? 9.907 2.066 -29.577 1.00 96.19 77 SER A C 1
ATOM 605 O O . SER A 1 77 ? 10.247 2.666 -28.551 1.00 96.19 77 SER A O 1
ATOM 607 N N . PRO A 1 78 ? 9.717 2.726 -30.741 1.00 95.75 78 PRO A N 1
ATOM 608 C CA . PRO A 1 78 ? 9.967 4.163 -30.909 1.00 95.75 78 PRO A CA 1
ATOM 609 C C . PRO A 1 78 ? 8.954 5.047 -30.158 1.00 95.75 78 PRO A C 1
ATOM 611 O O . PRO A 1 78 ? 9.089 6.272 -30.128 1.00 95.75 78 PRO A O 1
ATOM 614 N N . TYR A 1 79 ? 7.922 4.446 -29.558 1.00 95.56 79 TYR A N 1
ATOM 615 C CA . TYR A 1 79 ? 6.912 5.145 -28.766 1.00 95.56 79 TYR A CA 1
ATOM 616 C C . TYR A 1 79 ? 7.260 5.238 -27.278 1.00 95.56 79 TYR A C 1
ATOM 618 O O . TYR A 1 79 ? 6.681 6.084 -26.601 1.00 95.56 79 TYR A O 1
ATOM 626 N N . ARG A 1 80 ? 8.201 4.427 -26.764 1.00 96.50 80 ARG A N 1
ATOM 627 C CA . ARG A 1 80 ? 8.541 4.364 -25.328 1.00 96.50 80 ARG A CA 1
ATOM 628 C C . ARG A 1 80 ? 8.838 5.745 -24.739 1.00 96.50 80 ARG A C 1
ATOM 630 O O . ARG A 1 80 ? 8.263 6.131 -23.723 1.00 96.50 80 ARG A O 1
ATOM 637 N N . ASP A 1 81 ? 9.698 6.505 -25.409 1.00 95.50 81 ASP A N 1
ATOM 638 C CA . ASP A 1 81 ? 10.164 7.800 -24.903 1.00 95.50 81 ASP A CA 1
ATOM 639 C C . ASP A 1 81 ? 9.074 8.873 -25.057 1.00 95.50 81 ASP A C 1
ATOM 641 O O . ASP A 1 81 ? 8.851 9.668 -24.147 1.00 95.50 81 ASP A O 1
ATOM 645 N N . LYS A 1 82 ? 8.300 8.824 -26.152 1.00 96.50 82 LYS A N 1
ATOM 646 C CA . LYS A 1 82 ? 7.150 9.715 -26.389 1.00 96.50 82 LYS A CA 1
ATOM 647 C C . LYS A 1 82 ? 6.043 9.516 -25.348 1.00 96.50 82 LYS A C 1
ATOM 649 O O . LYS A 1 82 ? 5.512 10.493 -24.831 1.00 96.50 82 LYS A O 1
ATOM 654 N N . ILE A 1 83 ? 5.723 8.262 -25.021 1.00 96.69 83 ILE A N 1
ATOM 655 C CA . ILE A 1 83 ? 4.746 7.900 -23.984 1.00 96.69 83 ILE A CA 1
ATOM 656 C C . ILE A 1 83 ? 5.250 8.339 -22.606 1.00 96.69 83 ILE A C 1
ATOM 658 O O . ILE A 1 83 ? 4.492 8.940 -21.853 1.00 96.69 83 ILE A O 1
ATOM 662 N N . THR A 1 84 ? 6.531 8.111 -22.297 1.00 95.62 84 THR A N 1
ATOM 663 C CA . THR A 1 84 ? 7.142 8.563 -21.035 1.00 95.62 84 THR A CA 1
ATOM 664 C C . THR A 1 84 ? 7.021 10.082 -20.863 1.00 95.62 84 THR A C 1
ATOM 666 O O . THR A 1 84 ? 6.551 10.539 -19.825 1.00 95.62 84 THR A O 1
ATOM 669 N N . ILE A 1 85 ? 7.366 10.869 -21.890 1.00 97.00 85 ILE A N 1
ATOM 670 C CA . ILE A 1 85 ? 7.239 12.338 -21.863 1.00 97.00 85 ILE A CA 1
ATOM 671 C C . ILE A 1 85 ? 5.773 12.765 -21.685 1.00 97.00 85 ILE A C 1
ATOM 673 O O . ILE A 1 85 ? 5.489 13.627 -20.856 1.00 97.00 85 ILE A O 1
ATOM 677 N N . ALA A 1 86 ? 4.835 12.136 -22.399 1.00 97.19 86 ALA A N 1
ATOM 678 C CA . ALA A 1 86 ? 3.410 12.442 -22.268 1.00 97.19 86 ALA A CA 1
ATOM 679 C C . ALA A 1 86 ? 2.865 12.135 -20.858 1.00 97.19 86 ALA A C 1
ATOM 681 O O . ALA A 1 86 ? 2.088 12.918 -20.318 1.00 97.19 86 ALA A O 1
ATOM 682 N N . ILE A 1 87 ? 3.291 11.035 -20.226 1.00 96.81 87 ILE A N 1
ATOM 683 C CA . ILE A 1 87 ? 2.909 10.704 -18.841 1.00 96.81 87 ILE A CA 1
ATOM 684 C C . ILE A 1 87 ? 3.444 11.757 -17.861 1.00 96.81 87 ILE A C 1
ATOM 686 O O . ILE A 1 87 ? 2.701 12.189 -16.981 1.00 96.81 87 ILE A O 1
ATOM 690 N N . LEU A 1 88 ? 4.691 12.210 -18.035 1.00 96.50 88 LEU A N 1
ATOM 691 C CA . LEU A 1 88 ? 5.279 13.268 -17.206 1.00 96.50 88 LEU A CA 1
ATOM 692 C C . LEU A 1 88 ? 4.508 14.590 -17.343 1.00 96.50 88 LEU A C 1
ATOM 694 O O . LEU A 1 88 ? 4.187 15.204 -16.329 1.00 96.50 88 LEU A O 1
ATOM 698 N N . GLN A 1 89 ? 4.120 14.978 -18.562 1.00 97.50 89 GLN A N 1
ATOM 699 C CA . GLN A 1 89 ? 3.270 16.153 -18.801 1.00 97.50 89 GLN A CA 1
ATOM 700 C C . GLN A 1 89 ? 1.902 16.020 -18.108 1.00 97.50 89 GLN A C 1
ATOM 702 O O . GLN A 1 89 ? 1.480 16.924 -17.393 1.00 97.50 89 GLN A O 1
ATOM 707 N N . LEU A 1 90 ? 1.231 14.866 -18.228 1.00 97.00 90 LEU A N 1
ATOM 708 C CA . LEU A 1 90 ? -0.046 14.609 -17.543 1.00 97.00 90 LEU A CA 1
ATOM 709 C C . LEU A 1 90 ? 0.075 14.605 -16.006 1.00 97.00 90 LEU A C 1
ATOM 711 O O . LEU A 1 90 ? -0.917 14.858 -15.313 1.00 97.00 90 LEU A O 1
ATOM 715 N N . GLN A 1 91 ? 1.258 14.292 -15.471 1.00 95.56 91 GLN A N 1
ATOM 716 C CA . GLN A 1 91 ? 1.557 14.351 -14.042 1.00 95.56 91 GLN A CA 1
ATOM 717 C C . GLN A 1 91 ? 1.817 15.791 -13.575 1.00 95.56 91 GLN A C 1
ATOM 719 O O . GLN A 1 91 ? 1.253 16.196 -12.560 1.00 95.56 91 GLN A O 1
ATOM 724 N N . GLU A 1 92 ? 2.615 16.564 -14.316 1.00 97.12 92 GLU A N 1
ATOM 725 C CA . GLU A 1 92 ? 2.912 17.979 -14.040 1.00 97.12 92 GLU A CA 1
ATOM 726 C C . GLU A 1 92 ? 1.648 18.852 -14.113 1.00 97.12 92 GLU A C 1
ATOM 728 O O . GLU A 1 92 ? 1.386 19.651 -13.218 1.00 97.12 92 GLU A O 1
ATOM 733 N N . GLU A 1 93 ? 0.792 18.618 -15.110 1.00 97.38 93 GLU A N 1
ATOM 734 C CA . GLU A 1 93 ? -0.521 19.262 -15.249 1.00 97.38 93 GLU A CA 1
ATOM 735 C C . GLU A 1 93 ? -1.564 18.776 -14.217 1.00 97.38 93 GLU A C 1
ATOM 737 O O . GLU A 1 93 ? -2.711 19.227 -14.227 1.00 97.38 93 GLU A O 1
ATOM 742 N N . GLY A 1 94 ? -1.230 17.799 -13.365 1.00 96.62 94 GLY A N 1
ATOM 743 C CA . GLY A 1 94 ? -2.142 17.223 -12.371 1.00 96.62 94 GLY A CA 1
ATOM 744 C C . GLY A 1 94 ? -3.322 16.425 -12.951 1.00 96.62 94 GLY A C 1
ATOM 745 O O . GLY A 1 94 ? -4.186 15.966 -12.195 1.00 96.62 94 GLY A O 1
ATOM 746 N N . LYS A 1 95 ? -3.376 16.206 -14.273 1.00 96.88 95 LYS A N 1
ATOM 747 C CA . LYS A 1 95 ? -4.474 15.493 -14.954 1.00 96.88 95 LYS A CA 1
ATOM 748 C C . LYS A 1 95 ? -4.650 14.065 -14.448 1.00 96.88 95 LYS A C 1
ATOM 750 O O . LYS A 1 95 ? -5.788 13.632 -14.278 1.00 96.88 95 LYS A O 1
ATOM 755 N N . LEU A 1 96 ? -3.560 13.365 -14.128 1.00 94.88 96 LEU A N 1
ATOM 756 C CA . LEU A 1 96 ? -3.630 12.025 -13.527 1.00 94.88 96 LEU A CA 1
ATOM 757 C C . LEU A 1 96 ? -4.349 12.032 -12.167 1.00 94.88 96 LEU A C 1
ATOM 759 O O . LEU A 1 96 ? -5.151 11.140 -11.895 1.00 94.88 96 LEU A O 1
ATOM 763 N N . HIS A 1 97 ? -4.129 13.058 -11.336 1.00 92.94 97 HIS A N 1
ATOM 764 C CA . HIS A 1 97 ? -4.834 13.197 -10.061 1.00 92.94 97 HIS A CA 1
ATOM 765 C C . HIS A 1 97 ? -6.317 13.523 -10.279 1.00 92.94 97 HIS A C 1
ATOM 767 O O . HIS A 1 97 ? -7.166 12.855 -9.698 1.00 92.94 97 HIS A O 1
ATOM 773 N N . MET A 1 98 ? -6.648 14.451 -11.186 1.00 94.62 98 MET A N 1
ATOM 774 C CA . MET A 1 98 ? -8.046 14.742 -11.544 1.00 94.62 98 MET A CA 1
ATOM 775 C C . MET A 1 98 ? -8.787 13.504 -12.075 1.00 94.62 98 MET A C 1
ATOM 777 O O . MET A 1 98 ? -9.956 13.295 -11.751 1.00 94.62 98 MET A O 1
ATOM 781 N N . MET A 1 99 ? -8.111 12.655 -12.857 1.00 94.31 99 MET A N 1
ATOM 782 C CA . MET A 1 99 ? -8.658 11.370 -13.295 1.00 94.31 99 MET A CA 1
ATOM 783 C C . MET A 1 99 ? -8.849 10.405 -12.122 1.00 94.31 99 MET A C 1
ATOM 785 O O . MET A 1 99 ? -9.929 9.826 -12.019 1.00 94.31 99 MET A O 1
ATOM 789 N N . LYS A 1 100 ? -7.864 10.258 -11.222 1.00 91.88 100 LYS A N 1
ATOM 790 C CA . LYS A 1 100 ? -8.019 9.422 -10.021 1.00 91.88 100 LYS A CA 1
ATOM 791 C C . LYS A 1 100 ? -9.232 9.870 -9.212 1.00 91.88 100 LYS A C 1
ATOM 793 O O . LYS A 1 100 ? -10.123 9.060 -8.994 1.00 91.88 100 LYS A O 1
ATOM 798 N N . GLU A 1 101 ? -9.313 11.149 -8.848 1.00 89.56 101 GLU A N 1
ATOM 799 C CA . GLU A 1 101 ? -10.444 11.697 -8.091 1.00 89.56 101 GLU A CA 1
ATOM 800 C C . GLU A 1 101 ? -11.776 11.414 -8.799 1.00 89.56 101 GLU A C 1
ATOM 802 O O . GLU A 1 101 ? -12.714 10.955 -8.160 1.00 89.56 101 GLU A O 1
ATOM 807 N N . LYS A 1 102 ? -11.859 11.604 -10.123 1.00 91.06 102 LYS A N 1
ATOM 808 C CA . LYS A 1 102 ? -13.084 11.352 -10.900 1.00 91.06 102 LYS A CA 1
ATOM 809 C C . LYS A 1 102 ? -13.542 9.886 -10.886 1.00 91.06 102 LYS A C 1
ATOM 811 O O . LYS A 1 102 ? -14.745 9.644 -10.878 1.00 91.06 102 LYS A O 1
ATOM 816 N N . TRP A 1 103 ? -12.620 8.924 -10.939 1.00 90.31 103 TRP A N 1
ATOM 817 C CA . TRP A 1 103 ? -12.956 7.494 -11.028 1.00 90.31 103 TRP A CA 1
ATOM 818 C C . TRP A 1 103 ? -13.034 6.804 -9.655 1.00 90.31 103 TRP A C 1
ATOM 820 O O . TRP A 1 103 ? -13.855 5.902 -9.461 1.00 90.31 103 TRP A O 1
ATOM 830 N N . TRP A 1 104 ? -12.225 7.234 -8.683 1.00 88.50 104 TRP A N 1
ATOM 831 C CA . TRP A 1 104 ? -12.229 6.669 -7.334 1.00 88.50 104 TRP A CA 1
ATOM 832 C C . TRP A 1 104 ? -13.349 7.243 -6.472 1.00 88.50 104 TRP A C 1
ATOM 834 O O . TRP A 1 104 ? -14.014 6.426 -5.832 1.00 88.50 104 TRP A O 1
ATOM 844 N N . ARG A 1 105 ? -13.640 8.563 -6.528 1.00 80.25 105 ARG A N 1
ATOM 845 C CA . ARG A 1 105 ? -14.740 9.189 -5.761 1.00 80.25 105 ARG A CA 1
ATOM 846 C C . ARG A 1 105 ? -16.080 8.538 -6.086 1.00 80.25 105 ARG A C 1
ATOM 848 O O . ARG A 1 105 ? -16.768 8.905 -7.034 1.00 80.25 105 ARG A O 1
ATOM 855 N N . GLY A 1 106 ? -16.448 7.578 -5.249 1.00 67.62 106 GLY A N 1
ATOM 856 C CA . GLY A 1 106 ? -17.767 6.979 -5.202 1.00 67.62 106 GLY A CA 1
ATOM 857 C C . GLY A 1 106 ? -18.598 7.619 -4.100 1.00 67.62 106 GLY A C 1
ATOM 858 O O . GLY A 1 106 ? -18.086 7.968 -3.038 1.00 67.62 106 GLY A O 1
ATOM 859 N N . ASN A 1 107 ? -19.905 7.685 -4.326 1.00 65.31 107 ASN A N 1
ATOM 860 C CA . ASN A 1 107 ? -20.911 8.159 -3.370 1.00 65.31 107 ASN A CA 1
ATOM 861 C C . ASN A 1 107 ? -21.162 7.138 -2.229 1.00 65.31 107 ASN A C 1
ATOM 863 O O . ASN A 1 107 ? -22.230 7.147 -1.625 1.00 65.31 107 ASN A O 1
ATOM 867 N N . GLY A 1 108 ? -20.261 6.166 -2.042 1.00 63.53 108 GLY A N 1
ATOM 868 C CA . GLY A 1 108 ? -20.594 4.842 -1.508 1.00 63.53 108 GLY A CA 1
ATOM 869 C C . GLY A 1 108 ? -20.790 4.782 -0.000 1.00 63.53 108 GLY A C 1
ATOM 870 O O . GLY A 1 108 ? -21.565 3.957 0.475 1.00 63.53 108 GLY A O 1
ATOM 871 N N . CYS A 1 109 ? -20.147 5.684 0.737 1.00 71.44 109 CYS A N 1
ATOM 872 C CA . CYS A 1 109 ? -20.335 5.834 2.171 1.00 71.44 109 CYS A CA 1
ATOM 873 C C . CYS A 1 109 ? -20.736 7.279 2.477 1.00 71.44 109 CYS A C 1
ATOM 875 O O . CYS A 1 109 ? -20.009 8.191 2.072 1.00 71.44 109 CYS A O 1
ATOM 877 N N . PRO A 1 110 ? -21.865 7.521 3.172 1.00 66.88 110 PRO A N 1
ATOM 878 C CA . PRO A 1 110 ? -22.120 8.840 3.729 1.00 66.88 110 PRO A CA 1
ATOM 879 C C . PRO A 1 110 ? -20.986 9.161 4.704 1.00 66.88 110 PRO A C 1
ATOM 881 O O . PRO A 1 110 ? -20.678 8.335 5.566 1.00 66.88 110 PRO A O 1
ATOM 884 N N . GLU A 1 111 ? -20.368 10.338 4.560 1.00 57.69 111 GLU A N 1
ATOM 885 C CA . GLU A 1 111 ? -19.399 10.827 5.544 1.00 57.69 111 GLU A CA 1
ATOM 886 C C . GLU A 1 111 ? -19.998 10.713 6.944 1.00 57.69 111 GLU A C 1
ATOM 888 O O . GLU A 1 111 ? -21.165 11.042 7.161 1.00 57.69 111 GLU A O 1
ATOM 893 N N . ASP A 1 112 ? -19.186 10.225 7.875 1.00 53.50 112 ASP A N 1
ATOM 894 C CA . ASP A 1 112 ? -19.625 9.696 9.154 1.00 53.50 112 ASP A CA 1
ATOM 895 C C . ASP A 1 112 ? -20.425 10.673 10.035 1.00 53.50 112 ASP A C 1
ATOM 897 O O . ASP A 1 112 ? -19.907 11.259 10.983 1.00 53.50 112 ASP A O 1
ATOM 901 N N . GLU A 1 113 ? -21.737 10.733 9.827 1.00 47.84 113 GLU A N 1
ATOM 902 C CA . GLU A 1 113 ? -22.702 11.010 10.898 1.00 47.84 113 GLU A CA 1
ATOM 903 C C . GLU A 1 113 ? -22.628 9.880 11.950 1.00 47.84 113 GLU A C 1
ATOM 905 O O . GLU A 1 113 ? -22.699 10.133 13.148 1.00 47.84 113 GLU A O 1
ATOM 910 N N . LYS A 1 114 ? -22.355 8.633 11.526 1.00 49.00 114 LYS A N 1
ATOM 911 C CA . LYS A 1 114 ? -22.288 7.448 12.406 1.00 49.00 114 LYS A CA 1
ATOM 912 C C . LYS A 1 114 ? -21.055 7.370 13.318 1.00 49.00 114 LYS A C 1
ATOM 914 O O . LYS A 1 114 ? -21.163 6.780 14.385 1.00 49.00 114 LYS A O 1
ATOM 919 N N . ASN A 1 115 ? -19.920 7.978 12.956 1.00 46.16 115 ASN A N 1
ATOM 920 C CA . ASN A 1 115 ? -18.803 8.216 13.893 1.00 46.16 115 ASN A CA 1
ATOM 921 C C . ASN A 1 115 ? -18.830 9.631 14.523 1.00 46.16 115 ASN A C 1
ATOM 923 O O . ASN A 1 115 ? -18.024 9.913 15.412 1.00 46.16 115 ASN A O 1
ATOM 927 N N . LYS A 1 116 ? -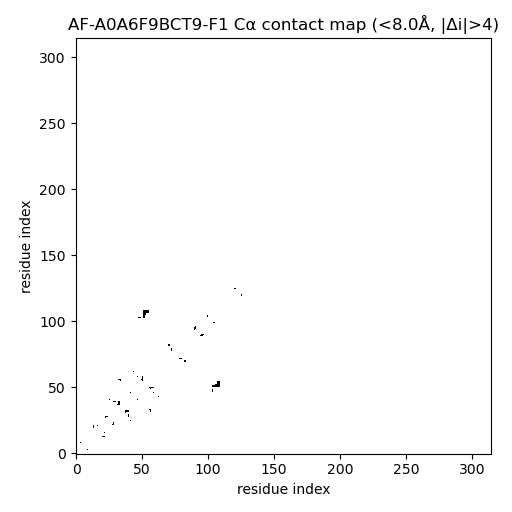19.759 10.517 14.117 1.00 42.81 116 LYS A N 1
ATOM 928 C CA . LYS A 1 116 ? -20.059 11.789 14.814 1.00 42.81 116 LYS A CA 1
ATOM 929 C C . LYS A 1 116 ? -21.142 11.655 15.883 1.00 42.81 116 LYS A C 1
ATOM 931 O O . LYS A 1 116 ? -21.180 12.492 16.786 1.00 42.81 116 LYS A O 1
ATOM 936 N N . GLU A 1 117 ? -21.903 10.561 15.897 1.00 43.12 117 GLU A N 1
ATOM 937 C CA . GLU A 1 117 ? -22.385 9.975 17.150 1.00 43.12 117 GLU A CA 1
ATOM 938 C C . GLU A 1 117 ? -21.177 9.492 17.968 1.00 43.12 117 GLU A C 1
ATOM 940 O O . GLU A 1 117 ? -20.863 8.305 18.046 1.00 43.12 117 GLU A O 1
ATOM 945 N N . ALA A 1 118 ? -20.465 10.458 18.560 1.00 45.72 118 ALA A N 1
ATOM 946 C CA . ALA A 1 118 ? -19.346 10.244 19.462 1.00 45.72 118 ALA A CA 1
ATOM 947 C C . ALA A 1 118 ? -19.793 9.258 20.538 1.00 45.72 118 ALA A C 1
ATOM 949 O O . ALA A 1 118 ? -20.619 9.635 21.370 1.00 45.72 118 ALA A O 1
ATOM 950 N N . SER A 1 119 ? -19.281 8.018 20.458 1.00 47.00 119 SER A N 1
ATOM 951 C CA . SER A 1 119 ? -19.888 6.801 21.017 1.00 47.00 119 SER A CA 1
ATOM 952 C C . SER A 1 119 ? -20.610 7.085 22.325 1.00 47.00 119 SER A C 1
ATOM 954 O O . SER A 1 119 ? -19.970 7.159 23.379 1.00 47.00 119 SER A O 1
ATOM 956 N N . ALA A 1 120 ? -21.923 7.331 22.227 1.00 50.50 120 ALA A N 1
ATOM 957 C CA . ALA A 1 120 ? -22.683 7.905 23.328 1.00 50.50 120 ALA A CA 1
ATOM 958 C C . ALA A 1 120 ? -22.499 6.983 24.526 1.00 50.50 120 ALA A C 1
ATOM 960 O O . ALA A 1 120 ? -22.808 5.799 24.401 1.00 50.50 120 ALA A O 1
ATOM 961 N N . LEU A 1 121 ? -21.913 7.502 25.617 1.00 53.34 121 LEU A N 1
ATOM 962 C CA . LEU A 1 121 ? -21.431 6.720 26.762 1.00 53.34 121 LEU A CA 1
ATOM 963 C C . LEU A 1 121 ? -22.548 5.808 27.264 1.00 53.34 121 LEU A C 1
ATOM 965 O O . LEU A 1 121 ? -23.425 6.231 28.018 1.00 53.34 121 LEU A O 1
ATOM 969 N N . GLY A 1 122 ? -22.534 4.577 26.751 1.00 54.38 122 GLY A N 1
ATOM 970 C CA . GLY A 1 122 ? -23.748 3.787 26.665 1.00 54.38 122 GLY A CA 1
ATOM 971 C C . GLY A 1 122 ? -24.249 3.435 28.048 1.00 54.38 122 GLY A C 1
ATOM 972 O O . GLY A 1 122 ? -23.462 3.274 28.985 1.00 54.38 122 GLY A O 1
ATOM 973 N N . VAL A 1 123 ? -25.558 3.227 28.172 1.00 60.81 123 VAL A N 1
ATOM 974 C CA . VAL A 1 123 ? -26.128 2.693 29.414 1.00 60.81 123 VAL A CA 1
ATOM 975 C C . VAL A 1 123 ? -25.462 1.349 29.770 1.00 60.81 123 VAL A C 1
ATOM 977 O O . VAL A 1 123 ? -25.307 1.055 30.951 1.00 60.81 123 VAL A O 1
ATOM 980 N N . GLN A 1 124 ? -24.933 0.598 28.789 1.00 62.44 124 GLN A N 1
ATOM 981 C CA . GLN A 1 124 ? -24.040 -0.549 29.013 1.00 62.44 124 GLN A CA 1
ATOM 982 C C . GLN A 1 124 ? -22.780 -0.215 29.841 1.00 62.44 124 GLN A C 1
ATOM 984 O O . GLN A 1 124 ? -22.453 -0.959 30.762 1.00 62.44 124 GLN A O 1
ATOM 989 N N . ASN A 1 125 ? -22.086 0.896 29.571 1.00 64.69 125 ASN A N 1
ATOM 990 C CA . ASN A 1 125 ? -20.835 1.252 30.258 1.00 64.69 125 ASN A CA 1
ATOM 991 C C . ASN A 1 125 ? -21.085 1.836 31.659 1.00 64.69 125 ASN A C 1
ATOM 993 O O . ASN A 1 125 ? -20.263 1.668 32.557 1.00 64.69 125 ASN A O 1
ATOM 997 N N . ILE A 1 126 ? -22.223 2.509 31.858 1.00 80.81 126 ILE A N 1
ATOM 998 C CA . ILE A 1 126 ? -22.627 3.086 33.154 1.00 80.81 126 ILE A CA 1
ATOM 999 C C . ILE A 1 126 ? -23.384 2.049 34.014 1.00 80.81 126 ILE A C 1
ATOM 1001 O O . ILE A 1 126 ? -23.427 2.164 35.240 1.00 80.81 126 ILE A O 1
ATOM 1005 N N . GLY A 1 127 ? -23.918 0.984 33.405 1.00 80.50 127 GLY A N 1
ATOM 1006 C CA . GLY A 1 127 ? -24.723 -0.059 34.053 1.00 80.50 127 GLY A CA 1
ATOM 1007 C C . GLY A 1 127 ? -24.062 -0.724 35.264 1.00 80.50 127 GLY A C 1
ATOM 1008 O O . GLY A 1 127 ? -24.746 -1.017 36.244 1.00 80.50 127 GLY A O 1
ATOM 1009 N N . GLY A 1 128 ? -22.732 -0.871 35.263 1.00 85.12 128 GLY A N 1
ATOM 1010 C CA . GLY A 1 128 ? -21.988 -1.394 36.416 1.00 85.12 128 GLY A CA 1
ATOM 1011 C C . GLY A 1 128 ? -22.197 -0.581 37.702 1.00 85.12 128 GLY A C 1
ATOM 1012 O O . GLY A 1 128 ? -22.300 -1.157 38.783 1.00 85.12 128 GLY A O 1
ATOM 1013 N N . ILE A 1 129 ? -22.348 0.744 37.595 1.00 89.69 129 ILE A N 1
ATOM 1014 C CA . ILE A 1 129 ? -22.587 1.629 38.747 1.00 89.69 129 ILE A CA 1
ATOM 1015 C C . ILE A 1 129 ? -23.991 1.387 39.318 1.00 89.69 129 ILE A C 1
ATOM 1017 O O . ILE A 1 129 ? -24.150 1.259 40.532 1.00 89.69 129 ILE A O 1
ATOM 1021 N N . PHE A 1 130 ? -25.004 1.252 38.458 1.00 87.00 130 PHE A N 1
ATOM 1022 C CA . PHE A 1 130 ? -26.377 0.956 38.883 1.00 87.00 130 PHE A CA 1
ATOM 1023 C C . PHE A 1 130 ? -26.501 -0.420 39.553 1.00 87.00 130 PHE A C 1
ATOM 1025 O O . PHE A 1 130 ? -27.201 -0.542 40.559 1.00 87.00 130 PHE A O 1
ATOM 1032 N N . ILE A 1 131 ? -25.784 -1.435 39.055 1.00 90.50 131 ILE A N 1
ATOM 1033 C CA . ILE A 1 131 ? -25.749 -2.777 39.661 1.00 90.50 131 ILE A CA 1
ATOM 1034 C C . ILE A 1 131 ? -25.140 -2.724 41.071 1.00 90.50 131 ILE A C 1
ATOM 1036 O O . ILE A 1 131 ? -25.723 -3.271 42.008 1.00 90.50 131 ILE A O 1
ATOM 1040 N N . VAL A 1 132 ? -24.013 -2.024 41.252 1.00 93.56 132 VAL A N 1
ATOM 1041 C CA . VAL A 1 132 ? -23.368 -1.868 42.571 1.00 93.56 132 VAL A CA 1
ATOM 1042 C C . VAL A 1 132 ? -24.269 -1.107 43.553 1.00 93.56 132 VAL A C 1
ATOM 1044 O O . VAL A 1 132 ? -24.391 -1.517 44.708 1.00 93.56 132 VAL A O 1
ATOM 1047 N N . LEU A 1 133 ? -24.949 -0.046 43.103 1.00 93.00 133 LEU A N 1
ATOM 1048 C CA . LEU A 1 133 ? -25.900 0.705 43.932 1.00 93.00 133 LEU A CA 1
ATOM 1049 C C . LEU A 1 133 ? -27.095 -0.157 44.373 1.00 93.00 133 LEU A C 1
ATOM 1051 O O . LEU A 1 133 ? -27.448 -0.150 45.553 1.00 93.00 133 LEU A O 1
ATOM 1055 N N . ALA A 1 134 ? -27.686 -0.932 43.460 1.00 92.94 134 ALA A N 1
ATOM 1056 C CA . ALA A 1 134 ? -28.794 -1.831 43.778 1.00 92.94 134 ALA A CA 1
ATOM 1057 C C . ALA A 1 134 ? -28.373 -2.938 44.763 1.00 92.94 134 ALA A C 1
ATOM 1059 O O . ALA A 1 134 ? -29.066 -3.182 45.751 1.00 92.94 134 ALA A O 1
ATOM 1060 N N . ALA A 1 135 ? -27.208 -3.559 44.545 1.00 95.62 135 ALA A N 1
ATOM 1061 C CA . ALA A 1 135 ? -26.667 -4.582 45.438 1.00 95.62 135 ALA A CA 1
ATOM 1062 C C . ALA A 1 135 ? -26.376 -4.032 46.848 1.00 95.62 135 ALA A C 1
ATOM 1064 O O . ALA A 1 135 ? -26.725 -4.671 47.841 1.00 95.62 135 ALA A O 1
ATOM 1065 N N . GLY A 1 136 ? -25.801 -2.828 46.952 1.00 96.38 136 GLY A N 1
ATOM 1066 C CA . GLY A 1 136 ? -25.553 -2.158 48.233 1.00 96.38 136 GLY A CA 1
ATOM 1067 C C . GLY A 1 136 ? -26.838 -1.824 49.000 1.00 96.38 136 GLY A C 1
ATOM 1068 O O . GLY A 1 136 ? -26.904 -2.020 50.216 1.00 96.38 136 GLY A O 1
ATOM 1069 N N . LEU A 1 137 ? -27.890 -1.390 48.297 1.00 95.75 137 LEU A N 1
ATOM 1070 C CA . LEU A 1 137 ? -29.199 -1.132 48.902 1.00 95.75 137 LEU A CA 1
ATOM 1071 C C . LEU A 1 137 ? -29.819 -2.427 49.451 1.00 95.75 137 LEU A C 1
ATOM 1073 O O . LEU A 1 137 ? -30.237 -2.455 50.605 1.00 95.75 137 LEU A O 1
ATOM 1077 N N . VAL A 1 138 ? -29.790 -3.523 48.687 1.00 95.56 138 VAL A N 1
ATOM 1078 C CA . VAL A 1 138 ? -30.288 -4.831 49.148 1.00 95.56 138 VAL A CA 1
ATOM 1079 C C . VAL A 1 138 ? -29.500 -5.339 50.364 1.00 95.56 138 VAL A C 1
ATOM 1081 O O . VAL A 1 138 ? -30.103 -5.720 51.367 1.00 95.56 138 VAL A O 1
ATOM 1084 N N . LEU A 1 139 ? -28.163 -5.290 50.324 1.00 95.31 139 LEU A N 1
ATOM 1085 C CA . LEU A 1 139 ? -27.308 -5.719 51.439 1.00 95.31 139 LEU A CA 1
ATOM 1086 C C . LEU A 1 139 ? -27.555 -4.906 52.718 1.00 95.31 139 LEU A C 1
ATOM 1088 O O . 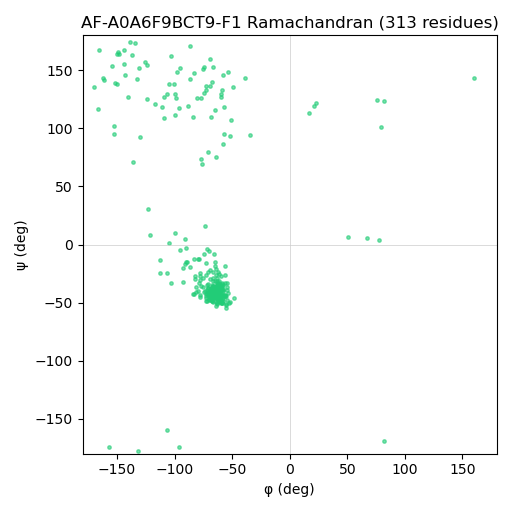LEU A 1 139 ? -27.668 -5.492 53.794 1.00 95.31 139 LEU A O 1
ATOM 1092 N N . SER A 1 140 ? -27.686 -3.578 52.619 1.00 94.25 140 SER A N 1
ATOM 1093 C CA . SER A 1 140 ? -27.957 -2.733 53.794 1.00 94.25 140 SER A CA 1
ATOM 1094 C C . SER A 1 140 ? -29.305 -3.047 54.456 1.00 94.25 140 SER A C 1
ATOM 1096 O O . SER A 1 140 ? -29.376 -3.101 55.684 1.00 94.25 140 SER A O 1
ATOM 1098 N N . VAL A 1 141 ? -30.349 -3.352 53.673 1.00 95.44 141 VAL A N 1
ATOM 1099 C CA . VAL A 1 141 ? -31.648 -3.804 54.204 1.00 95.44 141 VAL A CA 1
ATOM 1100 C C . VAL A 1 141 ? -31.518 -5.148 54.928 1.00 95.44 141 VAL A C 1
ATOM 1102 O O . VAL A 1 141 ? -32.041 -5.291 56.033 1.00 95.44 141 VAL A O 1
ATOM 1105 N N . PHE A 1 142 ? -30.786 -6.118 54.367 1.00 93.88 142 PHE A N 1
ATOM 1106 C CA . PHE A 1 142 ? -30.554 -7.408 55.032 1.00 93.88 142 PHE A CA 1
ATOM 1107 C C . PHE A 1 142 ? -29.796 -7.268 56.359 1.00 93.88 142 PHE A C 1
ATOM 1109 O O . PHE A 1 142 ? -30.188 -7.895 57.345 1.00 93.88 142 PHE A O 1
ATOM 1116 N N . VAL A 1 143 ? -28.759 -6.424 56.417 1.00 94.06 143 VAL A N 1
ATOM 1117 C CA . VAL A 1 143 ? -28.020 -6.149 57.662 1.00 94.06 143 VAL A CA 1
ATOM 1118 C C . VAL A 1 143 ? -28.933 -5.498 58.703 1.00 94.06 143 VAL A C 1
ATOM 1120 O O . VAL A 1 143 ? -28.999 -5.985 59.830 1.00 94.06 143 VAL A O 1
ATOM 1123 N N . ALA A 1 144 ? -29.708 -4.476 58.326 1.00 93.00 144 ALA A N 1
ATOM 1124 C CA . ALA A 1 144 ? -30.631 -3.799 59.238 1.00 93.00 144 ALA A CA 1
ATOM 1125 C C . ALA A 1 144 ? -31.709 -4.744 59.808 1.00 93.00 144 ALA A C 1
ATOM 1127 O O . ALA A 1 144 ? -32.012 -4.694 61.000 1.00 93.00 144 ALA A O 1
ATOM 1128 N N . VAL A 1 145 ? -32.262 -5.646 58.987 1.00 92.69 145 VAL A N 1
ATOM 1129 C CA . VAL A 1 145 ? -33.214 -6.675 59.445 1.00 92.69 145 VAL A CA 1
ATOM 1130 C C . VAL A 1 145 ? -32.533 -7.694 60.368 1.00 92.69 145 VAL A C 1
ATOM 1132 O O . VAL A 1 145 ? -33.105 -8.062 61.395 1.00 92.69 145 VAL A O 1
ATOM 1135 N N . GLY A 1 146 ? -31.304 -8.114 60.054 1.00 90.50 146 GLY A N 1
ATOM 1136 C CA . GLY A 1 146 ? -30.510 -9.012 60.898 1.00 90.50 146 GLY A CA 1
ATOM 1137 C C . GLY A 1 146 ? -30.222 -8.422 62.281 1.00 90.50 146 GLY A C 1
ATOM 1138 O O . GLY A 1 146 ? -30.492 -9.067 63.298 1.00 90.50 146 GLY A O 1
ATOM 1139 N N . GLU A 1 147 ? -29.755 -7.172 62.335 1.00 91.25 147 GLU A N 1
ATOM 1140 C CA . GLU A 1 147 ? -29.536 -6.444 63.589 1.00 91.25 147 GLU A CA 1
ATOM 1141 C C . GLU A 1 147 ? -30.836 -6.231 64.368 1.00 91.25 147 GLU A C 1
ATOM 1143 O O . GLU A 1 147 ? -30.852 -6.419 65.585 1.00 91.25 147 GLU A O 1
ATOM 1148 N N . PHE A 1 148 ? -31.940 -5.899 63.691 1.00 90.25 148 PHE A N 1
ATOM 1149 C CA . P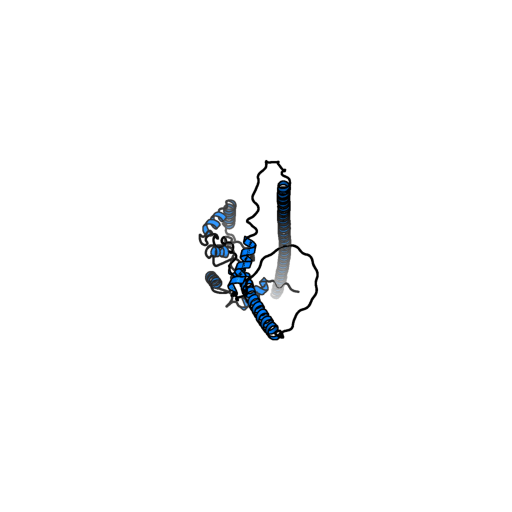HE A 1 148 ? -33.243 -5.721 64.332 1.00 90.25 148 PHE A CA 1
ATOM 1150 C C . PHE A 1 148 ? -33.741 -7.014 64.991 1.00 90.25 148 PHE A C 1
ATOM 1152 O O . PHE A 1 148 ? -34.174 -6.986 66.143 1.00 90.25 148 PHE A O 1
ATOM 1159 N N . ILE A 1 149 ? -33.624 -8.163 64.314 1.00 87.62 149 ILE A N 1
ATOM 1160 C CA . ILE A 1 149 ? -33.992 -9.471 64.879 1.00 87.62 149 ILE A CA 1
ATOM 1161 C C . ILE A 1 149 ? -33.067 -9.841 66.047 1.00 87.62 149 ILE A C 1
ATOM 1163 O O . ILE A 1 149 ? -33.547 -10.317 67.079 1.00 87.62 149 ILE A O 1
ATOM 1167 N N . TYR A 1 150 ? -31.759 -9.593 65.927 1.00 88.12 150 TYR A N 1
ATOM 1168 C CA . TYR A 1 150 ? -30.795 -9.851 66.999 1.00 88.12 150 TYR A CA 1
ATOM 1169 C C . TYR A 1 150 ? -31.084 -8.996 68.244 1.00 88.12 150 TYR A C 1
ATOM 1171 O O . TYR A 1 150 ? -31.237 -9.533 69.342 1.00 88.12 150 TYR A O 1
ATOM 1179 N N . LYS A 1 151 ? -31.260 -7.678 68.072 1.00 82.81 151 LYS A N 1
ATOM 1180 C CA . LYS A 1 151 ? -31.638 -6.734 69.137 1.00 82.81 151 LYS A CA 1
ATOM 1181 C C . LYS A 1 151 ? -32.996 -7.067 69.749 1.00 82.81 151 LYS A C 1
ATOM 1183 O O . LYS A 1 151 ? -33.128 -7.031 70.967 1.00 82.81 151 LYS A O 1
ATOM 1188 N N . SER A 1 152 ? -33.988 -7.433 68.936 1.00 76.81 152 SER A N 1
ATOM 1189 C CA . SER A 1 152 ? -35.314 -7.845 69.409 1.00 76.81 152 SER A CA 1
ATOM 1190 C C . SER A 1 152 ? -35.228 -9.087 70.302 1.00 76.81 152 SER A C 1
ATOM 1192 O O . SER A 1 152 ? -35.757 -9.072 71.413 1.00 76.81 152 SER A O 1
ATOM 1194 N N . LYS A 1 153 ? -34.482 -10.123 69.887 1.00 75.12 153 LYS A N 1
ATOM 1195 C CA . LYS A 1 153 ? -34.251 -11.321 70.713 1.00 75.12 153 LYS A CA 1
ATOM 1196 C C . LYS A 1 153 ? -33.434 -11.030 71.974 1.00 75.12 153 LYS A C 1
ATOM 1198 O O . LYS A 1 153 ? -33.719 -11.615 73.014 1.00 75.12 153 LYS A O 1
ATOM 1203 N N . GLN A 1 154 ? -32.456 -10.127 71.905 1.00 74.69 154 GLN A N 1
ATOM 1204 C CA . GLN A 1 154 ? -31.640 -9.741 73.058 1.00 74.69 154 GLN A CA 1
ATOM 1205 C C . GLN A 1 154 ? -32.453 -8.936 74.090 1.00 74.69 154 GLN A C 1
ATOM 1207 O O . GLN A 1 154 ? -32.362 -9.215 75.282 1.00 74.69 154 GLN A O 1
ATOM 1212 N N . ASN A 1 155 ? -33.316 -8.015 73.647 1.00 63.28 155 ASN A N 1
ATOM 1213 C CA . ASN A 1 155 ? -34.235 -7.286 74.526 1.00 63.28 155 ASN A CA 1
ATOM 1214 C C . ASN A 1 155 ? -35.327 -8.195 75.116 1.00 63.28 155 ASN A C 1
ATOM 1216 O O . ASN A 1 155 ? -35.655 -8.049 76.289 1.00 63.28 155 ASN A O 1
ATOM 1220 N N . ALA A 1 156 ? -35.847 -9.167 74.357 1.00 59.53 156 ALA A N 1
ATOM 1221 C CA . ALA A 1 156 ? -36.827 -10.137 74.861 1.00 59.53 156 ALA A CA 1
ATOM 1222 C C . ALA A 1 156 ? -36.270 -11.054 75.973 1.00 59.53 156 ALA A C 1
ATOM 1224 O O . ALA A 1 156 ? -37.036 -11.602 76.757 1.00 59.53 156 ALA A O 1
ATOM 1225 N N . GLN A 1 157 ? -34.944 -11.205 76.066 1.00 53.28 157 GLN A N 1
ATOM 1226 C CA . GLN A 1 157 ? -34.260 -11.936 77.144 1.00 53.28 157 GLN A CA 1
ATOM 1227 C C . GLN A 1 157 ? -33.880 -11.044 78.345 1.00 53.28 157 GLN A C 1
ATOM 1229 O O . GLN A 1 157 ? -33.345 -11.545 79.334 1.00 53.28 157 GLN A O 1
ATOM 1234 N N . LEU A 1 158 ? -34.141 -9.731 78.279 1.00 52.06 158 LEU A N 1
ATOM 1235 C CA . LEU A 1 158 ? -33.765 -8.752 79.309 1.00 52.06 158 LEU A CA 1
ATOM 1236 C C . LEU A 1 158 ? -34.930 -8.266 80.187 1.00 52.06 158 LEU A C 1
ATOM 1238 O O . LEU A 1 158 ? -34.697 -7.490 81.113 1.00 52.06 158 LEU A O 1
ATOM 1242 N N . GLU A 1 159 ? -36.156 -8.763 79.996 1.00 46.41 159 GLU A N 1
ATOM 1243 C CA . GLU A 1 159 ? -37.255 -8.527 80.945 1.00 46.41 159 GLU A CA 1
ATOM 1244 C C . GLU A 1 159 ? -37.135 -9.412 82.203 1.00 46.41 159 GLU A C 1
ATOM 1246 O O . GLU A 1 159 ? -37.898 -10.349 82.434 1.00 46.41 159 GLU A O 1
ATOM 1251 N N . LYS A 1 160 ? -36.182 -9.058 83.074 1.00 34.28 160 LYS A N 1
ATOM 1252 C CA . LYS A 1 160 ? -36.277 -9.298 84.522 1.00 34.28 160 LYS A CA 1
ATOM 1253 C C . LYS A 1 160 ? -36.436 -7.943 85.225 1.00 34.28 160 LYS A C 1
ATOM 1255 O O . LYS A 1 160 ? -35.538 -7.110 85.112 1.00 34.28 160 LYS A O 1
ATOM 1260 N N . PRO A 1 161 ? -37.541 -7.683 85.946 1.00 45.00 161 PRO A N 1
ATOM 1261 C CA . PRO A 1 161 ? -37.821 -6.351 86.474 1.00 45.00 161 PRO A CA 1
ATOM 1262 C C . PRO A 1 161 ? -37.196 -6.133 87.859 1.00 45.00 161 PRO A C 1
ATOM 1264 O O . PRO A 1 161 ? -37.610 -6.789 88.810 1.00 45.00 161 PRO A O 1
ATOM 1267 N N . GLN A 1 162 ? -36.295 -5.153 88.019 1.00 30.38 162 GLN A N 1
ATOM 1268 C CA . GLN A 1 162 ? -36.040 -4.492 89.315 1.00 30.38 162 GLN A CA 1
ATOM 1269 C C . GLN A 1 162 ? -35.597 -3.019 89.178 1.00 30.38 162 GLN A C 1
ATOM 1271 O O . GLN A 1 162 ? -35.361 -2.512 88.084 1.00 30.38 162 GLN A O 1
ATOM 1276 N N . ARG A 1 163 ? -35.641 -2.303 90.311 1.00 29.41 163 ARG A N 1
ATOM 1277 C CA . ARG A 1 163 ? -35.828 -0.845 90.440 1.00 29.41 163 ARG A CA 1
ATOM 1278 C C . ARG A 1 163 ? -34.529 -0.022 90.569 1.00 29.41 163 ARG A C 1
ATOM 1280 O O . ARG A 1 163 ? -33.574 -0.470 91.182 1.00 29.41 163 ARG A O 1
ATOM 1287 N N . HIS A 1 164 ? -34.611 1.234 90.112 1.00 35.38 164 HIS A N 1
ATOM 1288 C CA . HIS A 1 164 ? -34.035 2.481 90.671 1.00 35.38 164 HIS A CA 1
ATOM 1289 C C . HIS A 1 164 ? -32.836 2.445 91.659 1.00 35.38 164 HIS A C 1
ATOM 1291 O O . HIS A 1 164 ? -33.020 2.100 92.823 1.00 35.38 164 HIS A O 1
ATOM 1297 N N . GLN A 1 165 ? -31.718 3.078 91.264 1.00 28.14 165 GLN A N 1
ATOM 1298 C CA . GLN A 1 165 ? -31.029 4.229 91.918 1.00 28.14 165 GLN A CA 1
ATOM 1299 C C . GLN A 1 165 ? -29.938 4.760 90.946 1.00 28.14 165 GLN A C 1
ATOM 1301 O O . GLN A 1 165 ? -29.427 3.974 90.158 1.00 28.14 165 GLN A O 1
ATOM 1306 N N . GLY A 1 166 ? -29.762 6.077 90.727 1.00 28.08 166 GLY A N 1
ATOM 1307 C CA . GLY A 1 166 ? -28.856 6.991 91.472 1.00 28.08 166 GLY A CA 1
ATOM 1308 C C . GLY A 1 166 ? -27.412 6.867 90.930 1.00 28.08 166 GLY A C 1
ATOM 1309 O O . GLY A 1 166 ? -26.926 5.752 90.862 1.00 28.08 166 GLY A O 1
ATOM 1310 N N . ASP A 1 167 ? -26.658 7.871 90.457 1.00 28.03 167 ASP A N 1
ATOM 1311 C CA . ASP A 1 167 ? -26.562 9.328 90.698 1.00 28.03 167 ASP A CA 1
ATOM 1312 C C . ASP A 1 167 ? -26.038 10.036 89.403 1.00 28.03 167 ASP A C 1
ATOM 1314 O O . ASP A 1 167 ? -25.270 9.447 88.650 1.00 28.03 167 ASP A O 1
ATOM 1318 N N . ARG A 1 168 ? -26.542 11.202 88.958 1.00 31.42 168 ARG A N 1
ATOM 1319 C CA . ARG A 1 168 ? -26.234 12.603 89.362 1.00 31.42 168 ARG A CA 1
ATOM 1320 C C . ARG A 1 168 ? -24.940 13.222 88.780 1.00 31.42 168 ARG A C 1
ATOM 1322 O O . ARG A 1 168 ? -23.885 13.171 89.406 1.00 31.42 168 ARG A O 1
ATOM 1329 N N . LYS A 1 169 ? -25.093 14.055 87.735 1.00 29.08 169 LYS A N 1
ATOM 1330 C CA . LYS A 1 169 ? -24.519 15.420 87.743 1.00 29.08 169 LYS A CA 1
ATOM 1331 C C . LYS A 1 169 ? -25.348 16.421 86.915 1.00 29.08 169 LYS A C 1
ATOM 1333 O O . LYS A 1 169 ? -25.878 16.071 85.867 1.00 29.08 169 LYS A O 1
ATOM 1338 N N . ARG A 1 170 ? -25.493 17.623 87.486 1.00 31.27 170 ARG A N 1
ATOM 1339 C CA . ARG A 1 170 ? -26.167 18.851 86.996 1.00 31.27 170 ARG A CA 1
ATOM 1340 C C . ARG A 1 170 ? -25.255 19.479 85.902 1.00 31.27 170 ARG A C 1
ATOM 1342 O O . ARG A 1 170 ? -24.074 19.141 85.882 1.00 31.27 170 ARG A O 1
ATOM 1349 N N . ASP A 1 171 ? -25.721 20.231 84.901 1.00 26.77 171 ASP A N 1
ATOM 1350 C CA . ASP A 1 171 ? -26.364 21.547 85.052 1.00 26.77 171 ASP A CA 1
ATOM 1351 C C . ASP A 1 171 ? -27.659 21.794 84.242 1.00 26.77 171 ASP A C 1
ATOM 1353 O O . ASP A 1 171 ? -28.142 20.931 83.513 1.00 26.77 171 ASP A O 1
ATOM 1357 N N . GLU A 1 172 ? -28.296 22.943 84.501 1.00 32.53 172 GLU A N 1
ATOM 1358 C CA . GLU A 1 172 ? -29.759 23.123 84.589 1.00 32.53 172 GLU A CA 1
ATOM 1359 C C . GLU A 1 172 ? -30.286 24.337 83.773 1.00 32.53 172 GLU A C 1
ATOM 1361 O O . GLU A 1 172 ? -29.499 25.055 83.161 1.00 32.53 172 GLU A O 1
ATOM 1366 N N . PHE A 1 173 ? -31.609 24.591 83.836 1.00 27.00 173 PHE A N 1
ATOM 1367 C CA . PHE A 1 173 ? -32.395 25.697 83.232 1.00 27.00 173 PHE A CA 1
ATOM 1368 C C . PHE A 1 173 ? -32.674 25.585 81.710 1.00 27.00 173 PHE A C 1
ATOM 1370 O O . PHE A 1 173 ? -31.749 25.547 80.913 1.00 27.00 173 PHE A O 1
ATOM 1377 N N . CYS A 1 174 ? -33.898 25.621 81.157 1.00 32.91 174 CYS A N 1
ATOM 1378 C CA . CYS A 1 174 ? -35.303 25.516 81.616 1.00 32.91 174 CYS A CA 1
ATOM 1379 C C . CYS A 1 174 ? -36.177 25.293 80.330 1.00 32.91 174 CYS A C 1
ATOM 1381 O O . CYS A 1 174 ? -35.669 25.488 79.230 1.00 32.91 174 CYS A O 1
ATOM 1383 N N . CYS A 1 175 ? -37.466 24.910 80.302 1.00 27.00 175 CYS A N 1
ATOM 1384 C CA . CYS A 1 175 ? -38.509 24.769 81.327 1.00 27.00 175 CYS A CA 1
ATOM 1385 C C . CYS A 1 175 ? -39.629 23.763 80.893 1.00 27.00 175 CYS A C 1
ATOM 1387 O O . CYS A 1 175 ? -39.544 23.131 79.844 1.00 27.00 175 CYS A O 1
ATOM 1389 N N . HIS A 1 176 ? -40.691 23.658 81.705 1.00 25.47 176 HIS A N 1
ATOM 1390 C CA . HIS A 1 176 ? -41.982 22.944 81.536 1.00 25.47 176 HIS A CA 1
ATOM 1391 C C . HIS A 1 176 ? -42.625 22.987 80.120 1.00 25.47 176 HIS A C 1
ATOM 1393 O O . HIS A 1 176 ? -42.604 24.025 79.471 1.00 25.47 176 HIS A O 1
ATOM 1399 N N . HIS A 1 177 ? -43.286 21.938 79.597 1.00 27.42 177 HIS A N 1
ATOM 1400 C CA . HIS A 1 177 ? -44.466 21.249 80.162 1.00 27.42 177 HIS A CA 1
ATOM 1401 C C . HIS A 1 177 ? -44.684 19.848 79.523 1.00 27.42 177 HIS A C 1
ATOM 1403 O O . HIS A 1 177 ? -44.532 19.698 78.313 1.00 27.42 177 HIS A O 1
ATOM 1409 N N . GLY A 1 178 ? -45.121 18.842 80.294 1.00 24.30 178 GLY A N 1
ATOM 1410 C CA . GLY A 1 178 ? -45.737 17.602 79.765 1.00 24.30 178 GLY A CA 1
ATOM 1411 C C . GLY A 1 178 ? -47.259 17.586 80.009 1.00 24.30 178 GLY A C 1
ATOM 1412 O O . GLY A 1 178 ? -47.803 18.641 80.351 1.00 24.30 178 GLY A O 1
ATOM 1413 N N . PRO A 1 179 ? -47.948 16.419 79.990 1.00 51.09 179 PRO A N 1
ATOM 1414 C CA . PRO A 1 179 ? -47.584 15.112 79.401 1.00 51.09 179 PRO A CA 1
ATOM 1415 C C . PRO A 1 179 ? -48.756 14.410 78.641 1.00 51.09 179 PRO A C 1
ATOM 1417 O O . PRO A 1 179 ? -49.913 14.684 78.940 1.00 51.09 179 PRO A O 1
ATOM 1420 N N . SER A 1 180 ? -48.511 13.405 77.771 1.00 25.61 180 SER A N 1
ATOM 1421 C CA . SER A 1 180 ? -49.440 12.245 77.646 1.00 25.61 180 SER A CA 1
ATOM 1422 C C . SER A 1 180 ? -48.911 11.010 76.879 1.00 25.61 180 SER A C 1
ATOM 1424 O O . SER A 1 180 ? -48.645 11.049 75.682 1.00 25.61 180 SER A O 1
ATOM 1426 N N . LYS A 1 181 ? -48.809 9.906 77.627 1.00 28.78 181 LYS A N 1
ATOM 1427 C CA . LYS A 1 181 ? -49.077 8.478 77.332 1.00 28.78 181 LYS A CA 1
ATOM 1428 C C . LYS A 1 181 ? -49.192 7.969 75.866 1.00 28.78 181 LYS A C 1
ATOM 1430 O O . LYS A 1 181 ? -50.179 8.199 75.181 1.00 28.78 181 LYS A O 1
ATOM 1435 N N . GLN A 1 182 ? -48.204 7.140 75.501 1.00 37.94 182 GLN A N 1
ATOM 1436 C CA . GLN A 1 182 ? -48.238 5.858 74.749 1.00 37.94 182 GLN A CA 1
ATOM 1437 C C . GLN A 1 182 ? -49.415 5.503 73.802 1.00 37.94 182 GLN A C 1
ATOM 1439 O O . GLN A 1 182 ? -50.521 5.241 74.263 1.00 37.94 182 GLN A O 1
ATOM 1444 N N . LEU A 1 183 ? -49.093 5.249 72.519 1.00 33.69 183 LEU A N 1
ATOM 1445 C CA . LEU A 1 183 ? -49.632 4.145 71.687 1.00 33.69 183 LEU A CA 1
ATOM 1446 C C . LEU A 1 183 ? -48.685 3.921 70.472 1.00 33.69 183 LEU A C 1
ATOM 1448 O O . LEU A 1 183 ? -48.147 4.915 69.971 1.00 33.69 183 LEU A O 1
ATOM 1452 N N . PRO A 1 184 ? -48.399 2.685 70.002 1.00 43.59 184 PRO A N 1
ATOM 1453 C CA . PRO A 1 184 ? -47.323 2.454 69.031 1.00 43.59 184 PRO A CA 1
ATOM 1454 C C . PRO A 1 184 ? -47.693 2.926 67.617 1.00 43.59 184 PRO A C 1
ATOM 1456 O O . PRO A 1 184 ? -48.739 2.566 67.081 1.00 43.59 184 PRO A O 1
ATOM 1459 N N . ARG A 1 185 ? -46.807 3.706 66.982 1.00 33.78 185 ARG A N 1
ATOM 1460 C CA . ARG A 1 185 ? -46.933 4.118 65.573 1.00 33.78 185 ARG A CA 1
ATOM 1461 C C . ARG A 1 185 ? -46.044 3.258 64.677 1.00 33.78 185 ARG A C 1
ATOM 1463 O O . ARG A 1 185 ? -44.908 2.959 65.034 1.00 33.78 185 ARG A O 1
ATOM 1470 N N . SER A 1 186 ? -46.571 2.866 63.517 1.00 41.00 186 SER A N 1
ATOM 1471 C CA . SER A 1 186 ? -45.865 2.014 62.556 1.00 41.00 186 SER A CA 1
ATOM 1472 C C . SER A 1 186 ? -44.682 2.730 61.889 1.00 41.00 186 SER A C 1
ATOM 1474 O O . SER A 1 186 ? -44.609 3.963 61.841 1.00 41.00 186 SER A O 1
ATOM 1476 N N . PHE A 1 187 ? -43.761 1.933 61.339 1.00 44.09 187 PHE A N 1
ATOM 1477 C CA . PHE A 1 187 ? -42.469 2.372 60.794 1.00 44.09 187 PHE A CA 1
ATOM 1478 C C . PHE A 1 187 ? -42.539 3.455 59.698 1.00 44.09 187 PHE A C 1
ATOM 1480 O O . PHE A 1 187 ? -41.558 4.167 59.494 1.00 44.09 187 PHE A O 1
ATOM 1487 N N . CYS A 1 188 ? -43.685 3.662 59.040 1.00 37.03 188 CYS A N 1
ATOM 1488 C CA . CYS A 1 188 ? -43.854 4.760 58.080 1.00 37.03 188 CYS A CA 1
ATOM 1489 C C . CYS A 1 188 ? -43.806 6.159 58.725 1.00 37.03 188 CYS A C 1
ATOM 1491 O O . CYS A 1 188 ? -43.483 7.121 58.035 1.00 37.03 188 CYS A O 1
ATOM 1493 N N . SER A 1 189 ? -44.098 6.301 60.025 1.00 39.47 189 SER A N 1
ATOM 1494 C CA . SER A 1 189 ? -44.095 7.620 60.679 1.00 39.47 189 SER A CA 1
ATOM 1495 C C . SER A 1 189 ? -42.684 8.150 60.961 1.00 39.47 189 SER A C 1
ATOM 1497 O O . SER A 1 189 ? -42.493 9.362 60.974 1.00 39.47 189 SER A O 1
ATOM 1499 N N . ALA A 1 190 ? -41.697 7.271 61.171 1.00 48.16 190 ALA A N 1
ATOM 1500 C CA . ALA A 1 190 ? -40.348 7.669 61.585 1.00 48.16 190 ALA A CA 1
ATOM 1501 C C . ALA A 1 190 ? -39.549 8.354 60.459 1.00 48.16 190 ALA A C 1
ATOM 1503 O O . ALA A 1 190 ? -38.871 9.348 60.704 1.00 48.16 190 ALA A O 1
ATOM 1504 N N . MET A 1 191 ? -39.675 7.885 59.210 1.00 43.84 191 MET A N 1
ATOM 1505 C CA . MET A 1 191 ? -38.973 8.491 58.066 1.00 43.84 191 MET A CA 1
ATOM 1506 C C . MET A 1 191 ? -39.489 9.892 57.690 1.00 43.84 191 MET A C 1
ATOM 1508 O O . MET A 1 191 ? -38.763 10.666 57.069 1.00 43.84 191 MET A O 1
ATOM 1512 N N . VAL A 1 192 ? -40.726 10.243 58.059 1.00 48.97 192 VAL A N 1
ATOM 1513 C CA . VAL A 1 192 ? -41.329 11.539 57.696 1.00 48.97 192 VAL A CA 1
ATOM 1514 C C . VAL A 1 192 ? -40.887 12.669 58.634 1.00 48.97 192 VAL A C 1
ATOM 1516 O O . VAL A 1 192 ? -40.834 13.825 58.206 1.00 48.97 192 VAL A O 1
ATOM 1519 N N . ASP A 1 193 ? -40.538 12.372 59.890 1.00 41.84 193 ASP A N 1
ATOM 1520 C CA . ASP A 1 193 ? -40.147 13.410 60.852 1.00 41.84 193 ASP A CA 1
ATOM 1521 C C . ASP A 1 193 ? -38.674 13.853 60.720 1.00 41.84 193 ASP A C 1
ATOM 1523 O O . ASP A 1 193 ? -38.408 15.043 60.890 1.00 41.84 193 ASP A O 1
ATOM 1527 N N . GLU A 1 194 ? -37.744 12.993 60.281 1.00 46.50 194 GLU A N 1
ATOM 1528 C CA . GLU A 1 194 ? -36.366 13.404 59.920 1.00 46.50 194 GLU A CA 1
ATOM 1529 C C . GLU A 1 194 ? -36.362 14.438 58.774 1.00 46.50 194 GLU A C 1
ATOM 1531 O O . GLU A 1 194 ? -35.821 15.540 58.906 1.00 46.50 194 GLU A O 1
ATOM 1536 N N . LEU A 1 195 ? -37.090 14.163 57.683 1.00 42.69 195 LEU A N 1
ATOM 1537 C CA . LEU A 1 195 ? -37.260 15.104 56.562 1.00 42.69 195 LEU A CA 1
ATOM 1538 C C . LEU A 1 195 ? -37.909 16.437 56.986 1.00 42.69 195 LEU A C 1
ATOM 1540 O O . LEU A 1 195 ? -37.667 17.484 56.379 1.00 42.69 195 LEU A O 1
ATOM 1544 N N . ARG A 1 196 ? -38.721 16.429 58.050 1.00 45.09 196 ARG A N 1
ATOM 1545 C CA . ARG A 1 196 ? -39.385 17.624 58.588 1.00 45.09 196 ARG A CA 1
ATOM 1546 C C . ARG A 1 196 ? -38.450 18.499 59.434 1.00 45.09 196 ARG A C 1
ATOM 1548 O O . ARG A 1 196 ? -38.699 19.706 59.526 1.00 45.09 196 ARG A O 1
ATOM 1555 N N . VAL A 1 197 ? -37.385 17.943 60.017 1.00 44.22 197 VAL A N 1
ATOM 1556 C CA . VAL A 1 197 ? -36.378 18.707 60.777 1.00 44.22 197 VAL A CA 1
ATOM 1557 C C . VAL A 1 197 ? -35.534 19.576 59.838 1.00 44.22 197 VAL A C 1
ATOM 1559 O O . VAL A 1 197 ? -35.395 20.777 60.089 1.00 44.22 197 VAL A O 1
ATOM 1562 N N . SER A 1 198 ? -35.079 19.044 58.697 1.00 41.62 198 SER A N 1
ATOM 1563 C CA . SER A 1 198 ? -34.292 19.814 57.715 1.00 41.62 198 SER A CA 1
ATOM 1564 C C . SER A 1 198 ? -35.048 21.017 57.125 1.00 41.62 198 SER A C 1
ATOM 1566 O O . SER A 1 198 ? -34.444 22.047 56.830 1.00 41.62 198 SER A O 1
ATOM 1568 N N . LEU A 1 199 ? -36.378 20.935 56.996 1.00 42.47 199 LEU A N 1
ATOM 1569 C CA . LEU A 1 199 ? -37.213 21.986 56.392 1.00 42.47 199 LEU A CA 1
ATOM 1570 C C . LEU A 1 199 ? -37.604 23.136 57.343 1.00 42.47 199 LEU A C 1
ATOM 1572 O O . LEU A 1 199 ? -38.075 24.177 56.877 1.00 42.47 199 LEU A O 1
ATOM 1576 N N . LYS A 1 200 ? -37.408 23.007 58.664 1.00 40.66 200 LYS A N 1
ATOM 1577 C CA . LYS A 1 200 ? -37.761 24.072 59.630 1.00 40.66 200 LYS A CA 1
ATOM 1578 C C . LYS A 1 200 ? -36.650 25.093 59.892 1.00 40.66 200 LYS A C 1
ATOM 1580 O O . LYS A 1 200 ? -36.956 26.185 60.371 1.00 40.66 200 LYS A O 1
ATOM 1585 N N . CYS A 1 201 ? -35.403 24.813 59.511 1.00 36.00 201 CYS A N 1
ATOM 1586 C CA . CYS A 1 201 ? -34.280 25.735 59.727 1.00 36.00 201 CYS A CA 1
ATOM 1587 C C . CYS A 1 201 ? -34.263 26.957 58.776 1.00 36.00 201 CYS A C 1
ATOM 1589 O O . CYS A 1 201 ? -33.491 27.888 58.980 1.00 36.00 201 CYS A O 1
ATOM 1591 N N . GLN A 1 202 ? -35.129 27.003 57.753 1.00 37.66 202 GLN A N 1
ATOM 1592 C CA . GLN A 1 202 ? -35.070 28.017 56.685 1.00 37.66 202 GLN A CA 1
ATOM 1593 C C . GLN A 1 202 ? -36.058 29.202 56.833 1.00 37.66 202 GLN A C 1
ATOM 1595 O O . GLN A 1 202 ? -36.226 29.972 55.890 1.00 37.66 202 GLN A O 1
ATOM 1600 N N . ARG A 1 203 ? -36.758 29.366 57.973 1.00 37.78 203 ARG A N 1
ATOM 1601 C CA . ARG A 1 203 ? -37.893 30.323 58.093 1.00 37.78 203 ARG A CA 1
ATOM 1602 C C . ARG A 1 203 ? -37.818 31.435 59.152 1.00 37.78 203 ARG A C 1
ATOM 1604 O O . ARG A 1 203 ? -38.801 32.156 59.305 1.00 37.78 203 ARG A O 1
ATOM 1611 N N . ARG A 1 204 ? -36.695 31.657 59.846 1.00 34.31 204 ARG A N 1
ATOM 1612 C CA . ARG A 1 204 ? -36.549 32.820 60.756 1.00 34.31 204 ARG A CA 1
ATOM 1613 C C . ARG A 1 204 ? -35.207 33.551 60.644 1.00 34.31 204 ARG A C 1
ATOM 1615 O O . ARG A 1 204 ? -34.434 33.549 61.587 1.00 34.31 204 ARG A O 1
ATOM 1622 N N . LEU A 1 205 ? -34.992 34.262 59.537 1.00 31.62 205 LEU A N 1
ATOM 1623 C CA . LEU A 1 205 ? -34.135 35.459 59.496 1.00 31.62 205 LEU A CA 1
ATOM 1624 C C . LEU A 1 205 ? -34.611 36.387 58.362 1.00 31.62 205 LEU A C 1
ATOM 1626 O O . LEU A 1 205 ? -34.248 36.207 57.201 1.00 31.62 205 LEU A O 1
ATOM 1630 N N . LYS A 1 206 ? -35.462 37.372 58.684 1.00 33.84 206 LYS A N 1
ATOM 1631 C CA . LYS A 1 206 ? -35.826 38.461 57.759 1.00 33.84 206 LYS A CA 1
ATOM 1632 C C . LYS A 1 206 ? -36.229 39.733 58.516 1.00 33.84 206 LYS A C 1
ATOM 1634 O O . LYS A 1 206 ? -37.331 39.797 59.043 1.00 33.84 206 LYS A O 1
ATOM 1639 N N . HIS A 1 207 ? -35.302 40.691 58.566 1.00 29.38 207 HIS A N 1
ATOM 1640 C CA . HIS A 1 207 ? -35.392 42.169 58.668 1.00 29.38 207 HIS A CA 1
ATOM 1641 C C . HIS A 1 207 ? -34.017 42.655 59.184 1.00 29.38 207 HIS A C 1
ATOM 1643 O O . HIS A 1 207 ? -33.391 41.945 59.961 1.00 29.38 207 HIS A O 1
ATOM 1649 N N . LYS A 1 208 ? -33.434 43.792 58.777 1.00 25.02 208 LYS A N 1
ATOM 1650 C CA . LYS A 1 208 ? -33.975 45.079 58.288 1.00 25.02 208 LYS A CA 1
ATOM 1651 C C . LYS A 1 208 ? -32.918 45.772 57.376 1.00 25.02 208 LYS A C 1
ATOM 1653 O O . LYS A 1 208 ? -31.737 45.500 57.571 1.00 25.02 208 LYS A O 1
ATOM 1658 N N . PRO A 1 209 ? -33.282 46.637 56.405 1.00 40.78 209 PRO A N 1
ATOM 1659 C CA . PRO A 1 209 ? -32.313 47.283 55.501 1.00 40.78 209 PRO A CA 1
ATOM 1660 C C . PRO A 1 209 ? -31.641 48.544 56.090 1.00 40.78 209 PRO A C 1
ATOM 1662 O O . PRO A 1 209 ? -32.281 49.286 56.832 1.00 40.78 209 PRO A O 1
ATOM 1665 N N . GLN A 1 210 ? -30.380 48.787 55.704 1.00 26.58 210 GLN A N 1
ATOM 1666 C CA . GLN A 1 210 ? -29.550 49.997 55.910 1.00 26.58 210 GLN A CA 1
ATOM 1667 C C . GLN A 1 210 ? -28.541 50.115 54.718 1.00 26.58 210 GLN A C 1
ATOM 1669 O O . GLN A 1 210 ? -28.425 49.148 53.958 1.00 26.58 210 GLN A O 1
ATOM 1674 N N . PRO A 1 211 ? -27.890 51.277 54.467 1.00 32.91 211 PRO A N 1
ATOM 1675 C CA . PRO A 1 211 ? -27.531 51.757 53.116 1.00 32.91 211 PRO A CA 1
ATOM 1676 C C . PRO A 1 211 ? -26.178 51.246 52.563 1.00 32.91 211 PRO A C 1
ATOM 1678 O O . PRO A 1 211 ? -25.409 50.620 53.294 1.00 32.91 211 PRO A O 1
ATOM 1681 N N . PRO A 1 212 ? -25.861 51.485 51.269 1.00 38.28 212 PRO A N 1
ATOM 1682 C CA . PRO A 1 212 ? -24.724 50.843 50.617 1.00 38.28 212 PRO A CA 1
ATOM 1683 C C . PRO A 1 212 ? -23.379 51.462 51.016 1.00 38.28 212 PRO A C 1
ATOM 1685 O O . PRO A 1 212 ? -23.136 52.648 50.804 1.00 38.28 212 PRO A O 1
ATOM 1688 N N . VAL A 1 213 ? -22.457 50.616 51.478 1.00 33.50 213 VAL A N 1
ATOM 1689 C CA . VAL A 1 213 ? -21.025 50.934 51.560 1.00 33.50 213 VAL A CA 1
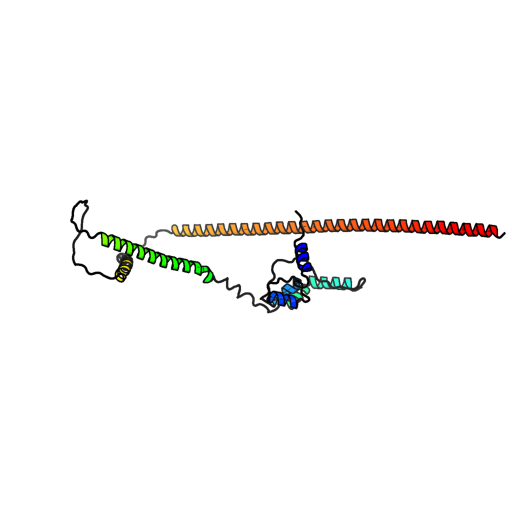ATOM 1690 C C . VAL A 1 213 ? -20.274 49.978 50.639 1.00 33.50 213 VAL A C 1
ATOM 1692 O O . VAL A 1 213 ? -20.360 48.758 50.774 1.00 33.50 213 VAL A O 1
ATOM 1695 N N . MET A 1 214 ? -19.559 50.539 49.666 1.00 38.91 214 MET A N 1
ATOM 1696 C CA . MET A 1 214 ? -18.827 49.777 48.655 1.00 38.91 214 MET A CA 1
ATOM 1697 C C . MET A 1 214 ? -17.638 49.035 49.283 1.00 38.91 214 MET A C 1
ATOM 1699 O O . MET A 1 214 ? -16.628 49.660 49.603 1.00 38.91 214 MET A O 1
ATOM 1703 N N . VAL A 1 215 ? -17.706 47.704 49.384 1.00 38.09 215 VAL A N 1
ATOM 1704 C CA . VAL A 1 215 ? -16.523 46.870 49.660 1.00 38.09 215 VAL A CA 1
ATOM 1705 C C . VAL A 1 215 ? -16.012 46.257 48.357 1.00 38.09 215 VAL A C 1
ATOM 1707 O O . VAL A 1 215 ? -16.759 45.739 47.528 1.00 38.09 215 VAL A O 1
ATOM 1710 N N . LYS A 1 216 ? -14.708 46.418 48.144 1.00 33.12 216 LYS A N 1
ATOM 1711 C CA . LYS A 1 216 ? -14.079 46.540 46.830 1.00 33.12 216 LYS A CA 1
ATOM 1712 C C . LYS A 1 216 ? -13.463 45.215 46.366 1.00 33.12 216 LYS A C 1
ATOM 1714 O O . LYS A 1 216 ? -12.458 44.785 46.910 1.00 33.12 216 LYS A O 1
ATOM 1719 N N . THR A 1 217 ? -14.046 44.608 45.332 1.00 46.41 217 THR A N 1
ATOM 1720 C CA . THR A 1 217 ? -13.366 44.068 44.125 1.00 46.41 217 THR A CA 1
ATOM 1721 C C . THR A 1 217 ? -12.146 43.112 44.234 1.00 46.41 217 THR A C 1
ATOM 1723 O O . THR A 1 217 ? -11.555 42.780 43.206 1.00 46.41 217 THR A O 1
ATOM 1726 N N . GLU A 1 218 ? -11.740 42.629 45.408 1.00 45.72 218 GLU A N 1
ATOM 1727 C CA . GLU A 1 218 ? -10.475 41.885 45.577 1.00 45.72 218 GLU A CA 1
ATOM 1728 C C . GLU A 1 218 ? -10.574 40.384 45.231 1.00 45.72 218 GLU A C 1
ATOM 1730 O O . GLU A 1 218 ? -9.702 39.846 44.542 1.00 45.72 218 GLU A O 1
ATOM 1735 N N . GLU A 1 219 ? -11.645 39.694 45.639 1.00 47.31 219 GLU A N 1
ATOM 1736 C CA . GLU A 1 219 ? -11.726 38.227 45.517 1.00 47.31 219 GLU A CA 1
ATOM 1737 C C . GLU A 1 219 ? -11.944 37.746 44.066 1.00 47.31 219 GLU A C 1
ATOM 1739 O O . GLU A 1 219 ? -11.301 36.798 43.601 1.00 47.31 219 GLU A O 1
ATOM 1744 N N . MET A 1 220 ? -12.790 38.451 43.304 1.00 45.75 220 MET A N 1
ATOM 1745 C CA . MET A 1 220 ? -13.026 38.174 41.876 1.00 45.75 220 MET A CA 1
ATOM 1746 C C . MET A 1 220 ? -11.749 38.380 41.048 1.00 45.75 220 MET A C 1
ATOM 1748 O O . MET A 1 220 ? -11.417 37.553 40.195 1.00 45.75 220 MET A O 1
ATOM 1752 N N . ARG A 1 221 ? -10.957 39.412 41.380 1.00 44.19 221 ARG A N 1
ATOM 1753 C CA . ARG A 1 221 ? -9.641 39.677 40.774 1.00 44.19 221 ARG A CA 1
ATOM 1754 C C . ARG A 1 221 ? -8.658 38.524 41.016 1.00 44.19 221 ARG A C 1
ATOM 1756 O O . ARG A 1 221 ? -7.833 38.235 40.150 1.00 44.19 221 ARG A O 1
ATOM 1763 N N . GLY A 1 222 ? -8.749 37.841 42.159 1.00 50.19 222 GLY A N 1
ATOM 1764 C CA . GLY A 1 222 ? -7.963 36.640 42.464 1.00 50.19 222 GLY A CA 1
ATOM 1765 C C . GLY A 1 222 ? -8.353 35.427 41.611 1.00 50.19 222 GLY A C 1
ATOM 1766 O O . GLY A 1 222 ? -7.480 34.757 41.050 1.00 50.19 222 GLY A O 1
ATOM 1767 N N . LYS A 1 223 ? -9.659 35.168 41.463 1.00 54.28 223 LYS A N 1
ATOM 1768 C CA . LYS A 1 223 ? -10.194 34.062 40.646 1.00 54.28 223 LYS A CA 1
ATOM 1769 C C . LYS A 1 223 ? -9.861 34.240 39.159 1.00 54.28 223 LYS A C 1
ATOM 1771 O O . LYS A 1 223 ? -9.363 33.305 38.532 1.00 54.28 223 LYS A O 1
ATOM 1776 N N . GLU A 1 224 ? -10.010 35.447 38.617 1.00 61.69 224 GLU A N 1
ATOM 1777 C CA . GLU A 1 224 ? -9.669 35.732 37.217 1.00 61.69 224 GLU A CA 1
ATOM 1778 C C . GLU A 1 224 ? -8.152 35.671 36.950 1.00 61.69 224 GLU A C 1
ATOM 1780 O O . GLU A 1 224 ? -7.727 35.084 35.953 1.00 61.69 224 GLU A O 1
ATOM 1785 N N . LYS A 1 225 ? -7.310 36.178 37.868 1.00 61.62 225 LYS A N 1
ATOM 1786 C CA . LYS A 1 225 ? -5.844 36.013 37.782 1.00 61.62 225 LYS A CA 1
ATOM 1787 C C . LYS A 1 225 ? -5.428 34.537 37.781 1.00 61.62 225 LYS A C 1
ATOM 1789 O O . LYS A 1 225 ? -4.528 34.170 37.028 1.00 61.62 225 LYS A O 1
ATOM 1794 N N . ARG A 1 226 ? -6.084 33.680 38.577 1.00 65.00 226 ARG A N 1
ATOM 1795 C CA . ARG A 1 226 ? -5.853 32.223 38.553 1.00 65.00 226 ARG A CA 1
ATOM 1796 C C . ARG A 1 226 ? -6.286 31.594 37.223 1.00 65.00 226 ARG A C 1
ATOM 1798 O O . ARG A 1 226 ? -5.539 30.770 36.702 1.00 65.00 226 ARG A O 1
ATOM 1805 N N . ARG A 1 227 ? -7.420 32.008 36.641 1.00 71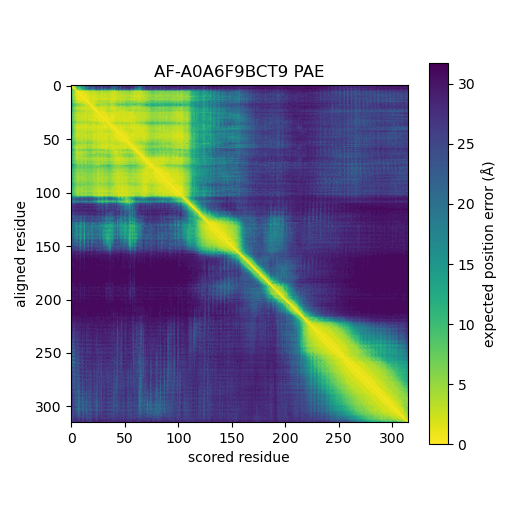.69 227 ARG A N 1
ATOM 1806 C CA . ARG A 1 227 ? -7.877 31.517 35.325 1.00 71.69 227 ARG A CA 1
ATOM 1807 C C . ARG A 1 227 ? -6.896 31.893 34.209 1.00 71.69 227 ARG A C 1
AT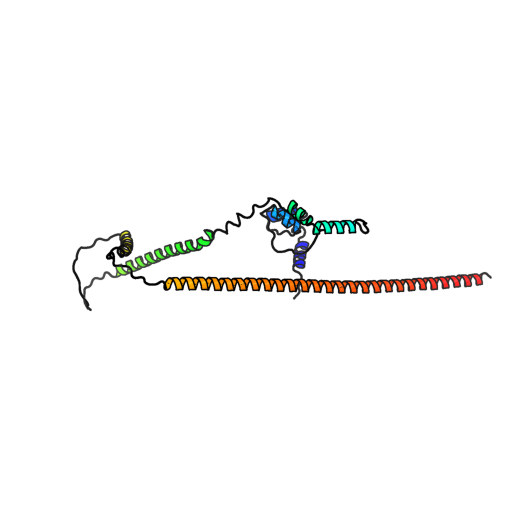OM 1809 O O . ARG A 1 227 ? -6.379 31.010 33.538 1.00 71.69 227 ARG A O 1
ATOM 1816 N N . LYS A 1 228 ? -6.524 33.176 34.115 1.00 72.75 228 LYS A N 1
ATOM 1817 C CA . LYS A 1 228 ? -5.534 33.688 33.146 1.00 72.75 228 LYS A CA 1
ATOM 1818 C C . LYS A 1 228 ? -4.138 33.077 33.319 1.00 72.75 228 LYS A C 1
ATOM 1820 O O . LYS A 1 228 ? -3.368 33.039 32.363 1.00 72.75 228 LYS A O 1
ATOM 1825 N N . ARG A 1 229 ? -3.786 32.602 34.520 1.00 69.50 229 ARG A N 1
ATOM 1826 C CA . ARG A 1 229 ? -2.551 31.836 34.748 1.00 69.50 229 ARG A CA 1
ATOM 1827 C C . ARG A 1 229 ? -2.646 30.418 34.176 1.00 69.50 229 ARG A C 1
ATOM 1829 O O . ARG A 1 229 ? -1.730 30.032 33.460 1.00 69.50 229 ARG A O 1
ATOM 1836 N N . ARG A 1 230 ? -3.750 29.699 34.414 1.00 75.62 230 ARG A N 1
ATOM 1837 C CA . ARG A 1 230 ? -3.987 28.361 33.835 1.00 75.62 230 ARG A CA 1
ATOM 1838 C C . ARG A 1 230 ? -4.015 28.398 32.307 1.00 75.62 230 ARG A C 1
ATOM 1840 O O . ARG A 1 230 ? -3.245 27.680 31.690 1.00 75.62 230 ARG A O 1
ATOM 1847 N N . GLU A 1 231 ? -4.756 29.336 31.713 1.00 77.06 231 GLU A N 1
ATOM 1848 C CA . GLU A 1 231 ? -4.803 29.546 30.252 1.00 77.06 231 GLU A CA 1
ATOM 1849 C C . GLU A 1 231 ? -3.401 29.797 29.642 1.00 77.06 231 GLU A C 1
ATOM 1851 O O . GLU A 1 231 ? -3.118 29.409 28.510 1.00 77.06 231 GLU A O 1
ATOM 1856 N N . ARG A 1 232 ? -2.489 30.449 30.384 1.00 79.25 232 ARG A N 1
ATOM 1857 C CA . ARG A 1 232 ? -1.090 30.674 29.961 1.00 79.25 232 ARG A CA 1
ATOM 1858 C C . ARG A 1 232 ? -0.196 29.448 30.149 1.00 79.25 232 ARG A C 1
ATOM 1860 O O . ARG A 1 232 ? 0.750 29.282 29.384 1.00 79.25 232 ARG A O 1
ATOM 1867 N N . GLU A 1 233 ? -0.446 28.636 31.171 1.00 83.00 233 GLU A N 1
ATOM 1868 C CA . GLU A 1 233 ? 0.271 27.379 31.411 1.00 83.00 233 GLU A CA 1
ATOM 1869 C C . GLU A 1 233 ? -0.154 26.322 30.370 1.00 83.00 233 GLU A C 1
ATOM 1871 O O . GLU A 1 233 ? 0.711 25.712 29.748 1.00 83.00 233 GLU A O 1
ATOM 1876 N N . GLU A 1 234 ? -1.449 26.219 30.054 1.00 86.00 234 GLU A N 1
ATOM 1877 C CA . GLU A 1 234 ? -1.997 25.363 28.987 1.00 86.00 234 GLU A CA 1
ATOM 1878 C C . GLU A 1 234 ? -1.418 25.712 27.608 1.00 86.00 234 GLU A C 1
ATOM 1880 O O . GLU A 1 234 ? -0.854 24.837 26.952 1.00 86.00 234 GLU A O 1
ATOM 1885 N N . LYS A 1 235 ? -1.434 26.994 27.205 1.00 86.12 235 LYS A N 1
ATOM 1886 C CA . LYS A 1 235 ? -0.822 27.432 25.933 1.00 86.12 235 LYS A CA 1
ATOM 1887 C C . LYS A 1 235 ? 0.677 27.128 25.843 1.00 86.12 235 LYS A C 1
ATOM 1889 O O . LYS A 1 235 ? 1.175 26.819 24.764 1.00 86.12 235 LYS A O 1
ATOM 1894 N N . ARG A 1 236 ? 1.410 27.191 26.961 1.00 85.38 236 ARG A N 1
ATOM 1895 C CA . ARG A 1 236 ? 2.840 26.832 27.002 1.00 85.38 236 ARG A CA 1
ATOM 1896 C C . ARG A 1 236 ? 3.065 25.330 26.845 1.00 85.38 236 ARG A C 1
ATOM 1898 O O . ARG A 1 236 ? 4.038 24.936 26.208 1.00 85.38 236 ARG A O 1
ATOM 1905 N N . GLU A 1 237 ? 2.199 24.492 27.409 1.00 87.88 237 GLU A N 1
ATOM 1906 C CA . GLU A 1 237 ? 2.268 23.040 27.209 1.00 87.88 237 GLU A CA 1
ATOM 1907 C C . GLU A 1 237 ? 1.841 22.627 25.794 1.00 87.88 237 GLU A C 1
ATOM 1909 O O . GLU A 1 237 ? 2.448 21.729 25.212 1.00 87.88 237 GLU A O 1
ATOM 1914 N N . GLU A 1 238 ? 0.868 23.313 25.195 1.00 88.44 238 GLU A N 1
ATOM 1915 C CA . GLU A 1 238 ? 0.495 23.143 23.787 1.00 88.44 238 GLU A CA 1
ATOM 1916 C C . GLU A 1 238 ? 1.655 23.512 22.842 1.00 88.44 238 GLU A C 1
ATOM 1918 O O . GLU A 1 238 ? 2.066 22.696 22.017 1.00 88.44 238 GLU A O 1
ATOM 1923 N N . GLU A 1 239 ? 2.288 24.673 23.039 1.00 90.56 239 GLU A N 1
ATOM 1924 C CA . GLU A 1 239 ? 3.456 25.103 22.256 1.00 90.56 239 GLU A CA 1
ATOM 1925 C C . GLU A 1 239 ? 4.642 24.122 22.386 1.00 90.56 239 GLU A C 1
ATOM 1927 O O . GLU A 1 239 ? 5.317 23.809 21.401 1.00 90.56 239 GLU A O 1
ATOM 1932 N N . LYS A 1 240 ? 4.884 23.573 23.588 1.00 89.75 240 LYS A N 1
ATOM 1933 C CA . LYS A 1 240 ? 5.879 22.504 23.801 1.00 89.75 240 LYS A CA 1
ATOM 1934 C C . LYS A 1 240 ? 5.518 21.218 23.055 1.00 89.75 240 LYS A C 1
ATOM 1936 O O . LYS A 1 240 ? 6.413 20.573 22.504 1.00 89.75 240 LYS A O 1
ATOM 1941 N N . ARG A 1 241 ? 4.238 20.824 23.039 1.00 89.75 241 ARG A N 1
ATOM 1942 C CA . ARG A 1 241 ? 3.760 19.631 22.319 1.00 89.75 241 ARG A CA 1
ATOM 1943 C C . ARG A 1 241 ? 3.968 19.779 20.815 1.00 89.75 241 ARG A C 1
ATOM 1945 O O . ARG A 1 241 ? 4.512 18.856 20.212 1.00 89.75 241 ARG A O 1
ATOM 1952 N N . GLU A 1 242 ? 3.637 20.929 20.232 1.00 89.44 242 GLU A N 1
ATOM 1953 C CA . GLU A 1 242 ? 3.864 21.184 18.803 1.00 89.44 242 GLU A CA 1
ATOM 1954 C C . GLU A 1 242 ? 5.355 21.213 18.445 1.00 89.44 242 GLU A C 1
ATOM 1956 O O . GLU A 1 242 ? 5.771 20.509 17.524 1.00 89.44 242 GLU A O 1
ATOM 1961 N N . LYS A 1 243 ? 6.205 21.889 19.231 1.00 89.50 243 LYS A N 1
ATOM 1962 C CA . LYS A 1 243 ? 7.668 21.853 19.020 1.00 89.50 243 LYS A CA 1
ATOM 1963 C C . LYS A 1 243 ? 8.243 20.433 19.109 1.00 89.50 243 LYS A C 1
ATOM 1965 O O . LYS A 1 243 ? 9.149 20.084 18.352 1.00 89.50 243 LYS A O 1
ATOM 1970 N N . ASN A 1 244 ? 7.709 19.587 19.993 1.00 89.19 244 ASN A N 1
ATOM 1971 C CA . ASN A 1 244 ? 8.107 18.181 20.099 1.00 89.19 244 ASN A CA 1
ATOM 1972 C C . ASN A 1 244 ? 7.634 17.351 18.886 1.00 89.19 244 ASN A C 1
ATOM 1974 O O . ASN A 1 244 ? 8.410 16.559 18.350 1.00 89.19 244 ASN A O 1
ATOM 1978 N N . LYS A 1 245 ? 6.403 17.562 18.393 1.00 88.00 245 LYS A N 1
ATOM 1979 C CA . LYS A 1 245 ? 5.918 16.950 17.139 1.00 88.00 245 LYS A CA 1
ATOM 1980 C C . LYS A 1 245 ? 6.794 17.346 15.948 1.00 88.00 245 LYS A C 1
ATOM 1982 O O . LYS A 1 245 ? 7.208 16.478 15.183 1.00 88.00 245 LYS A O 1
ATOM 1987 N N . GLU A 1 246 ? 7.114 18.632 15.805 1.00 86.56 246 GLU A N 1
ATOM 1988 C CA . GLU A 1 246 ? 7.940 19.130 14.702 1.00 86.56 246 GLU A CA 1
ATOM 1989 C C . GLU A 1 246 ? 9.366 18.562 14.763 1.00 86.56 246 GLU A C 1
ATOM 1991 O O . GLU A 1 246 ? 9.899 18.117 13.745 1.00 86.56 246 GLU A O 1
ATOM 1996 N N . ARG A 1 247 ? 9.961 18.488 15.962 1.00 86.56 247 ARG A N 1
ATOM 1997 C CA . ARG A 1 247 ? 11.259 17.837 16.171 1.00 86.56 247 ARG A CA 1
ATOM 1998 C C . ARG A 1 247 ? 11.225 16.363 15.757 1.00 86.56 247 ARG A C 1
ATOM 2000 O O . ARG A 1 247 ? 12.071 15.951 14.968 1.00 86.56 247 ARG A O 1
ATOM 2007 N N . LYS A 1 248 ? 10.228 15.591 16.203 1.00 86.94 248 LYS A N 1
ATOM 2008 C CA . LYS A 1 248 ? 10.064 14.180 15.801 1.00 86.94 248 LYS A CA 1
ATOM 2009 C C . LYS A 1 248 ? 9.891 14.017 14.287 1.00 86.94 248 LYS A C 1
ATOM 2011 O O . LYS A 1 248 ? 10.461 13.097 13.714 1.00 86.94 248 LYS A O 1
ATOM 2016 N N . LYS A 1 249 ? 9.174 14.935 13.627 1.00 86.25 249 LYS A N 1
ATOM 2017 C CA . LYS A 1 249 ? 8.995 14.957 12.163 1.00 86.25 249 LYS A CA 1
ATOM 2018 C C . LYS A 1 249 ? 10.284 15.304 11.401 1.00 86.25 249 LYS A C 1
ATOM 2020 O O . LYS A 1 249 ? 10.468 14.853 10.274 1.00 86.25 249 LYS A O 1
ATOM 2025 N N . LYS A 1 250 ? 11.188 16.094 11.993 1.00 82.94 250 LYS A N 1
ATOM 2026 C CA . LYS A 1 250 ? 12.539 16.331 11.450 1.00 82.94 250 LYS A CA 1
ATOM 2027 C C . LYS A 1 250 ? 13.442 15.112 11.654 1.00 82.94 250 LYS A C 1
ATOM 2029 O O . LYS A 1 250 ? 14.153 14.731 10.731 1.00 82.94 250 LYS A O 1
ATOM 2034 N N . GLU A 1 251 ? 13.365 14.467 12.818 1.00 81.88 251 GLU A N 1
ATOM 2035 C CA . GLU A 1 251 ? 14.111 13.237 13.118 1.00 81.88 251 GLU A CA 1
ATOM 2036 C C . GLU A 1 251 ? 13.670 12.050 12.235 1.00 81.88 251 GLU A C 1
ATOM 2038 O O . GLU A 1 251 ? 14.533 11.302 11.781 1.00 81.88 251 GLU A O 1
ATOM 2043 N N . SER A 1 252 ? 12.374 11.895 11.916 1.00 82.94 252 SER A N 1
ATOM 2044 C CA . SER A 1 252 ? 11.898 10.838 11.003 1.00 82.94 252 SER A CA 1
ATOM 2045 C C . SER A 1 252 ? 12.390 11.049 9.567 1.00 82.94 252 SER A C 1
ATOM 2047 O O . SER A 1 252 ? 13.029 10.162 9.012 1.00 82.94 252 SER A O 1
ATOM 2049 N N . ARG A 1 253 ? 12.221 12.261 9.018 1.00 81.75 253 ARG A N 1
ATOM 2050 C CA . ARG A 1 253 ? 12.728 12.639 7.684 1.00 81.75 253 ARG A CA 1
ATOM 2051 C C . ARG A 1 253 ? 14.245 12.485 7.552 1.00 81.75 253 ARG A C 1
ATOM 2053 O O . ARG A 1 253 ? 14.746 12.176 6.476 1.00 81.75 253 ARG A O 1
ATOM 2060 N N . GLY A 1 254 ? 14.982 12.717 8.640 1.00 80.81 254 GLY A N 1
ATOM 2061 C CA . GLY A 1 254 ? 16.426 12.489 8.691 1.00 80.81 254 GLY A CA 1
ATOM 2062 C C . GLY A 1 254 ? 16.806 11.009 8.588 1.00 80.81 254 GLY A C 1
ATOM 2063 O O . GLY A 1 254 ? 17.809 10.693 7.955 1.00 80.81 254 GLY A O 1
ATOM 2064 N N . ARG A 1 255 ? 16.000 10.105 9.165 1.00 79.56 255 ARG A N 1
ATOM 2065 C CA . ARG A 1 255 ? 16.196 8.650 9.042 1.00 79.56 255 ARG A CA 1
ATOM 2066 C C . ARG A 1 255 ? 15.846 8.152 7.645 1.00 79.56 255 ARG A C 1
ATOM 2068 O O . ARG A 1 255 ? 16.689 7.504 7.044 1.00 79.56 255 ARG A O 1
ATOM 2075 N N . GLU A 1 256 ? 14.686 8.541 7.115 1.00 80.44 256 GLU A N 1
ATOM 2076 C CA . GLU A 1 256 ? 14.240 8.202 5.751 1.00 80.44 256 GLU A CA 1
ATOM 2077 C C . GLU A 1 256 ? 15.308 8.581 4.709 1.00 80.44 256 GLU A C 1
ATOM 2079 O O . GLU A 1 256 ? 15.764 7.736 3.944 1.00 80.44 256 GLU A O 1
ATOM 2084 N N . ARG A 1 257 ? 15.816 9.824 4.749 1.00 80.62 257 ARG A N 1
ATOM 2085 C CA . ARG A 1 257 ? 16.901 10.270 3.854 1.00 80.62 257 ARG A CA 1
ATOM 2086 C C . ARG A 1 257 ? 18.204 9.474 4.042 1.00 80.62 257 ARG A C 1
ATOM 2088 O O . ARG A 1 257 ? 18.927 9.267 3.072 1.00 80.62 257 ARG A O 1
ATOM 2095 N N . GLY A 1 258 ? 18.524 9.057 5.267 1.00 83.62 258 GLY A N 1
ATOM 2096 C CA . GLY A 1 258 ? 19.706 8.237 5.551 1.00 83.62 258 GLY A CA 1
ATOM 2097 C C . GLY A 1 258 ? 19.579 6.798 5.038 1.00 83.62 258 GLY A C 1
ATOM 2098 O O . GLY A 1 258 ? 20.570 6.219 4.594 1.00 83.62 258 GLY A O 1
ATOM 2099 N N . GLU A 1 259 ? 18.369 6.236 5.061 1.00 85.88 259 GLU A N 1
ATOM 2100 C CA . GLU A 1 259 ? 18.058 4.928 4.478 1.00 85.88 259 GLU A CA 1
ATOM 2101 C C . GLU A 1 259 ? 18.108 4.993 2.942 1.00 85.88 259 GLU A C 1
ATOM 2103 O O . GLU A 1 259 ? 18.836 4.203 2.343 1.00 85.88 259 GLU A O 1
ATOM 2108 N N . GLU A 1 260 ? 17.500 6.005 2.307 1.00 84.44 260 GLU A N 1
ATOM 2109 C CA . GLU A 1 260 ? 17.617 6.232 0.853 1.00 84.44 260 GLU A CA 1
ATOM 2110 C C . GLU A 1 260 ? 19.076 6.396 0.384 1.00 84.44 260 GLU A C 1
ATOM 2112 O O . GLU A 1 260 ? 19.471 5.859 -0.654 1.00 84.44 260 GLU A O 1
ATOM 2117 N N . GLU A 1 261 ? 19.902 7.154 1.116 1.00 87.94 261 GLU A N 1
ATOM 2118 C CA . GLU A 1 261 ? 21.310 7.341 0.745 1.00 87.94 261 GLU A CA 1
ATOM 2119 C C . GLU A 1 261 ? 22.103 6.032 0.874 1.00 87.94 261 GLU A C 1
ATOM 2121 O O . GLU A 1 261 ? 22.980 5.746 0.054 1.00 87.94 261 GLU A O 1
ATOM 2126 N N . ARG A 1 262 ? 21.772 5.206 1.871 1.00 88.12 262 ARG A N 1
ATOM 2127 C CA . ARG A 1 262 ? 22.372 3.886 2.050 1.00 88.12 262 ARG A CA 1
ATOM 2128 C C . ARG A 1 262 ? 21.973 2.927 0.928 1.00 88.12 262 ARG A C 1
ATOM 2130 O O . ARG A 1 262 ? 22.857 2.291 0.361 1.00 88.12 262 ARG A O 1
ATOM 2137 N N . GLU A 1 263 ? 20.692 2.852 0.573 1.00 90.81 263 GLU A N 1
ATOM 2138 C CA . GLU A 1 263 ? 20.220 2.000 -0.527 1.00 90.81 263 GLU A CA 1
ATOM 2139 C C . GLU A 1 263 ? 20.890 2.374 -1.856 1.00 90.81 263 GLU A C 1
ATOM 2141 O O . GLU A 1 263 ? 21.395 1.497 -2.555 1.00 90.81 263 GLU A O 1
ATOM 2146 N N . ARG A 1 264 ? 21.020 3.675 -2.156 1.00 90.50 264 ARG A N 1
ATOM 2147 C CA . ARG A 1 264 ? 21.747 4.163 -3.345 1.00 90.50 264 ARG A CA 1
ATOM 2148 C C . ARG A 1 264 ? 23.225 3.755 -3.359 1.00 90.50 264 ARG A C 1
ATOM 2150 O O . ARG A 1 264 ? 23.773 3.505 -4.433 1.00 90.50 264 ARG A O 1
ATOM 2157 N N . ARG A 1 265 ? 23.889 3.690 -2.197 1.00 90.69 265 ARG A N 1
ATOM 2158 C CA . ARG A 1 265 ? 25.276 3.194 -2.089 1.00 90.69 265 ARG A CA 1
ATOM 2159 C C . ARG A 1 265 ? 25.342 1.685 -2.333 1.00 90.69 265 ARG A C 1
ATOM 2161 O O . ARG A 1 265 ? 26.142 1.254 -3.157 1.00 90.69 265 ARG A O 1
ATOM 2168 N N . GLU A 1 266 ? 24.465 0.905 -1.700 1.00 93.06 266 GLU A N 1
ATOM 2169 C CA . GLU A 1 266 ? 24.400 -0.553 -1.885 1.00 93.06 266 GLU A CA 1
ATOM 2170 C C . GLU A 1 266 ? 24.026 -0.941 -3.336 1.00 93.06 266 GLU A C 1
ATOM 2172 O O . GLU A 1 266 ? 24.545 -1.921 -3.871 1.00 93.06 266 GLU A O 1
ATOM 2177 N N . GLU A 1 267 ? 23.175 -0.166 -4.017 1.00 93.44 267 GLU A N 1
ATOM 2178 C CA . GLU A 1 267 ? 22.867 -0.342 -5.445 1.00 93.44 267 GLU A CA 1
ATOM 2179 C C . GLU A 1 267 ? 24.070 -0.005 -6.344 1.00 93.44 267 GLU A C 1
ATOM 2181 O O . GLU A 1 267 ? 24.386 -0.761 -7.268 1.00 93.44 267 GLU A O 1
ATOM 2186 N N . LYS A 1 268 ? 24.794 1.086 -6.049 1.00 94.81 268 LYS A N 1
ATOM 2187 C CA . LYS A 1 268 ? 26.021 1.457 -6.773 1.00 94.81 268 LYS A CA 1
ATOM 2188 C C . LYS A 1 268 ? 27.095 0.374 -6.654 1.00 94.81 268 LYS A C 1
ATOM 2190 O O . LYS A 1 268 ? 27.666 -0.018 -7.668 1.00 94.81 268 LYS A O 1
ATOM 2195 N N . GLU A 1 269 ? 27.320 -0.157 -5.452 1.00 95.06 269 GLU A N 1
ATOM 2196 C CA . GLU A 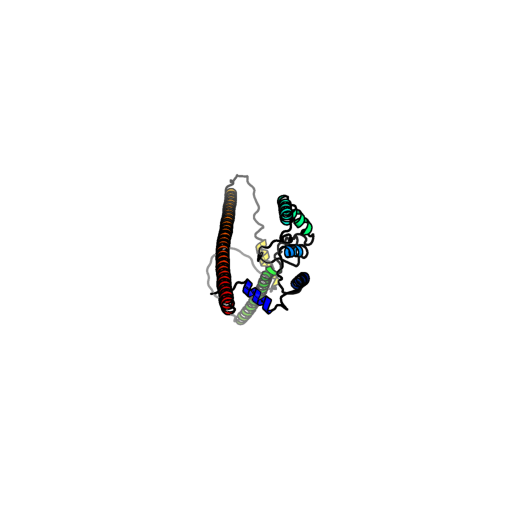1 269 ? 28.268 -1.254 -5.215 1.00 95.06 269 GLU A CA 1
ATOM 2197 C C . GLU A 1 269 ? 27.871 -2.535 -5.965 1.00 95.06 269 GLU A C 1
ATOM 2199 O O . GLU A 1 269 ? 28.720 -3.160 -6.604 1.00 95.06 269 GLU A O 1
ATOM 2204 N N . LYS A 1 270 ? 26.580 -2.904 -5.973 1.00 95.50 270 LYS A N 1
ATOM 2205 C CA . LYS A 1 270 ? 26.073 -4.039 -6.771 1.00 95.50 270 LYS A CA 1
ATOM 2206 C C . LYS A 1 270 ? 26.330 -3.847 -8.266 1.00 95.50 270 LYS A C 1
ATOM 2208 O O . LYS A 1 270 ? 26.763 -4.788 -8.930 1.00 95.50 270 LYS A O 1
ATOM 2213 N N . ARG A 1 271 ? 26.103 -2.640 -8.793 1.00 95.25 271 ARG A N 1
ATOM 2214 C CA . ARG A 1 271 ? 26.345 -2.318 -10.207 1.00 95.25 271 ARG A CA 1
ATOM 2215 C C . ARG A 1 271 ? 27.832 -2.386 -10.566 1.00 95.25 271 ARG A C 1
ATOM 2217 O O . ARG A 1 271 ? 28.175 -3.005 -11.568 1.00 95.25 271 ARG A O 1
ATOM 2224 N N . GLU A 1 272 ? 28.707 -1.814 -9.738 1.00 95.44 272 GLU A N 1
ATOM 2225 C CA . GLU A 1 272 ? 30.164 -1.895 -9.922 1.00 95.44 272 GLU A CA 1
ATOM 2226 C C . GLU A 1 272 ? 30.678 -3.342 -9.844 1.00 95.44 272 GLU A C 1
ATOM 2228 O O . GLU A 1 272 ? 31.596 -3.710 -10.577 1.00 95.44 272 GLU A O 1
ATOM 2233 N N . ARG A 1 273 ? 30.076 -4.186 -8.997 1.00 95.94 273 ARG A N 1
ATOM 2234 C CA . ARG A 1 273 ? 30.409 -5.614 -8.911 1.00 95.94 273 ARG A CA 1
ATOM 2235 C C . ARG A 1 273 ? 29.995 -6.374 -10.171 1.00 95.94 273 ARG A C 1
ATOM 2237 O O . ARG A 1 273 ? 30.826 -7.067 -10.748 1.00 95.94 273 ARG A O 1
ATOM 2244 N N . ALA A 1 274 ? 28.759 -6.181 -10.631 1.00 95.00 274 ALA A N 1
ATOM 2245 C CA . ALA A 1 274 ? 28.253 -6.804 -11.854 1.00 95.00 274 ALA A CA 1
ATOM 2246 C C . ALA A 1 274 ? 29.059 -6.385 -13.099 1.00 95.00 274 ALA A C 1
ATOM 2248 O O . ALA A 1 274 ? 29.295 -7.199 -13.989 1.00 95.00 274 ALA A O 1
ATOM 2249 N N . GLU A 1 275 ? 29.537 -5.137 -13.158 1.00 95.69 275 GLU A N 1
ATOM 2250 C CA . GLU A 1 275 ? 30.405 -4.666 -14.244 1.00 95.69 275 GLU A CA 1
ATOM 2251 C C . GLU A 1 275 ? 31.788 -5.346 -14.233 1.00 95.69 275 GLU A C 1
ATOM 2253 O O . GLU A 1 275 ? 32.311 -5.682 -15.298 1.00 95.69 275 GLU A O 1
ATOM 2258 N N . ARG A 1 276 ? 32.361 -5.618 -13.050 1.00 96.44 276 ARG A N 1
ATOM 2259 C CA . ARG A 1 276 ? 33.608 -6.397 -12.919 1.00 96.44 276 ARG A CA 1
ATOM 2260 C C . ARG A 1 276 ? 33.408 -7.854 -13.329 1.00 96.44 276 ARG A C 1
ATOM 2262 O O . ARG A 1 276 ? 34.164 -8.341 -14.163 1.00 96.44 276 ARG A O 1
ATOM 2269 N N . GLU A 1 277 ? 32.364 -8.507 -12.820 1.00 96.31 277 GLU A N 1
ATOM 2270 C CA . GLU A 1 277 ? 32.020 -9.897 -13.158 1.00 96.31 277 GLU A CA 1
ATOM 2271 C C . GLU A 1 277 ? 31.794 -10.053 -14.681 1.00 96.31 277 GLU A C 1
ATOM 2273 O O . GLU A 1 277 ? 32.374 -10.937 -15.313 1.00 96.31 277 GLU A O 1
ATOM 2278 N N . ALA A 1 278 ? 31.072 -9.120 -15.316 1.00 95.81 278 ALA A N 1
ATOM 2279 C CA . ALA A 1 278 ? 30.878 -9.100 -16.769 1.00 95.81 278 ALA A CA 1
ATOM 2280 C C . ALA A 1 278 ? 32.167 -8.813 -17.568 1.00 95.81 278 ALA A C 1
ATOM 2282 O O . ALA A 1 278 ? 32.295 -9.244 -18.719 1.00 95.81 278 ALA A O 1
ATOM 2283 N N . LYS A 1 279 ? 33.128 -8.076 -16.996 1.00 96.81 279 LYS A N 1
ATOM 2284 C CA . LYS A 1 279 ? 34.439 -7.839 -17.616 1.00 96.81 279 LYS A CA 1
ATOM 2285 C C . LYS A 1 279 ? 35.312 -9.095 -17.562 1.00 96.81 279 LYS A C 1
ATOM 2287 O O . LYS A 1 279 ? 35.874 -9.458 -18.592 1.00 96.81 279 LYS A O 1
ATOM 2292 N N . GLU A 1 280 ? 35.355 -9.781 -16.421 1.00 96.56 280 GLU A N 1
ATOM 2293 C CA . GLU A 1 280 ? 36.056 -11.064 -16.261 1.00 96.56 280 GLU A CA 1
ATOM 2294 C C . GLU A 1 280 ? 35.481 -12.150 -17.183 1.00 96.56 280 GLU A C 1
ATOM 2296 O O . GLU A 1 280 ? 36.236 -12.883 -17.819 1.00 96.56 280 GLU A O 1
ATOM 2301 N N . GLU A 1 281 ? 34.154 -12.241 -17.328 1.00 95.94 281 GLU A N 1
ATOM 2302 C CA . GLU A 1 281 ? 33.533 -13.202 -18.250 1.00 95.94 281 GLU A CA 1
ATOM 2303 C C . GLU A 1 281 ? 33.899 -12.910 -19.719 1.00 95.94 281 GLU A C 1
ATOM 2305 O O . GLU A 1 281 ? 34.201 -13.821 -20.493 1.00 95.94 281 GLU A O 1
ATOM 2310 N N . ARG A 1 282 ? 33.934 -11.628 -20.112 1.00 95.81 282 ARG A N 1
ATOM 2311 C CA . ARG A 1 282 ? 34.389 -11.209 -21.451 1.00 95.81 282 ARG A CA 1
ATOM 2312 C C . ARG A 1 282 ? 35.866 -11.505 -21.696 1.00 95.81 282 ARG A C 1
ATOM 2314 O O . ARG A 1 282 ? 36.238 -11.733 -22.844 1.00 95.81 282 ARG A O 1
ATOM 2321 N N . GLU A 1 283 ? 36.695 -11.463 -20.659 1.00 96.19 283 GLU A N 1
ATOM 2322 C CA . GLU A 1 283 ? 38.119 -11.789 -20.739 1.00 96.19 283 GLU A CA 1
ATOM 2323 C C . GLU A 1 283 ? 38.320 -13.300 -20.906 1.00 96.19 283 GLU A C 1
ATOM 2325 O O . GLU A 1 283 ? 38.922 -13.712 -21.896 1.00 96.19 283 GLU A O 1
ATOM 2330 N N . LYS A 1 284 ? 37.664 -14.128 -20.080 1.00 96.25 284 LYS A N 1
ATOM 2331 C CA . LYS A 1 284 ? 37.658 -15.597 -20.226 1.00 96.25 284 LYS A CA 1
ATOM 2332 C C . LYS A 1 284 ? 37.211 -16.045 -21.620 1.00 96.25 284 LYS A C 1
ATOM 2334 O O . LYS A 1 284 ? 37.925 -16.794 -22.276 1.00 96.25 284 LYS A O 1
ATOM 2339 N N . ARG A 1 285 ? 36.108 -15.495 -22.142 1.00 95.25 285 ARG A N 1
ATOM 2340 C CA . ARG A 1 285 ? 35.626 -15.787 -23.510 1.00 95.25 285 ARG A CA 1
ATOM 2341 C C . ARG A 1 285 ? 36.610 -15.374 -24.618 1.00 95.25 285 ARG A C 1
ATOM 2343 O O . ARG A 1 285 ? 36.528 -15.894 -25.728 1.00 95.25 285 ARG A O 1
ATOM 2350 N N . ARG A 1 286 ? 37.513 -14.416 -24.369 1.00 95.06 286 ARG A N 1
ATOM 2351 C CA . ARG A 1 286 ? 38.591 -14.046 -25.310 1.00 95.06 286 ARG A CA 1
ATOM 2352 C C . ARG A 1 286 ? 39.774 -15.005 -25.216 1.00 95.06 286 ARG A C 1
ATOM 2354 O O . ARG A 1 286 ? 40.376 -15.300 -26.245 1.00 95.06 286 ARG A O 1
ATOM 2361 N N . GLU A 1 287 ? 40.104 -15.478 -24.019 1.00 94.94 287 GLU A N 1
ATOM 2362 C CA . GLU A 1 287 ? 41.139 -16.495 -23.813 1.00 94.94 287 GLU A CA 1
ATOM 2363 C C . GLU A 1 287 ? 40.721 -17.851 -24.393 1.00 94.94 287 GLU A C 1
ATOM 2365 O O . GLU A 1 287 ? 41.508 -18.458 -25.116 1.00 94.94 287 GLU A O 1
ATOM 2370 N N . GLU A 1 288 ? 39.470 -18.273 -24.180 1.00 95.12 288 GLU A N 1
ATOM 2371 C CA . GLU A 1 288 ? 38.887 -19.478 -24.788 1.00 95.12 288 GLU A CA 1
ATOM 2372 C C . GLU A 1 288 ? 38.996 -19.433 -26.317 1.00 95.12 288 GLU A C 1
ATOM 2374 O O . GLU A 1 288 ? 39.595 -20.331 -26.906 1.00 95.12 288 GLU A O 1
ATOM 2379 N N . LYS A 1 289 ? 38.544 -18.341 -26.952 1.00 95.81 289 LYS A N 1
ATOM 2380 C CA . LYS A 1 289 ? 38.660 -18.162 -28.410 1.00 95.81 289 LYS A CA 1
ATOM 2381 C C . LYS A 1 289 ? 40.098 -18.205 -28.918 1.00 95.81 289 LYS A C 1
ATOM 2383 O O . LYS A 1 289 ? 40.362 -18.861 -29.916 1.00 95.81 289 LYS A O 1
ATOM 2388 N N . ARG A 1 290 ? 41.047 -17.563 -28.226 1.00 94.69 290 ARG A N 1
ATOM 2389 C CA . ARG A 1 290 ? 42.477 -17.656 -28.580 1.00 94.69 290 ARG A CA 1
ATOM 2390 C C . ARG A 1 290 ? 43.014 -19.083 -28.436 1.00 94.69 290 ARG A C 1
ATOM 2392 O O . ARG A 1 290 ? 43.895 -19.484 -29.192 1.00 94.69 290 ARG A O 1
ATOM 2399 N N . GLY A 1 291 ? 42.502 -19.842 -27.468 1.00 93.88 291 GLY A N 1
ATOM 2400 C CA . GLY A 1 291 ? 42.803 -21.261 -27.295 1.00 93.88 291 GLY A CA 1
ATOM 2401 C C . GLY A 1 291 ? 42.264 -22.122 -28.440 1.00 93.88 291 GLY A C 1
ATOM 2402 O O . GLY A 1 291 ? 42.986 -22.988 -28.931 1.00 93.88 291 GLY A O 1
ATOM 2403 N N . GLU A 1 292 ? 41.034 -21.866 -28.889 1.00 94.12 292 GLU A N 1
ATOM 2404 C CA . GLU A 1 292 ? 40.415 -22.516 -30.053 1.00 94.12 292 GLU A CA 1
ATOM 2405 C C . GLU A 1 292 ? 41.167 -22.178 -31.349 1.00 94.12 292 GLU A C 1
ATOM 2407 O O . GLU A 1 292 ? 41.660 -23.088 -32.012 1.00 94.12 292 GLU A O 1
ATOM 2412 N N . GLU A 1 293 ? 41.380 -20.891 -31.648 1.00 94.75 293 GLU A N 1
ATOM 2413 C CA . GLU A 1 293 ? 42.145 -20.416 -32.815 1.00 94.75 293 GLU A CA 1
ATOM 2414 C C . GLU A 1 293 ? 43.544 -21.053 -32.882 1.00 94.75 293 GLU A C 1
ATOM 2416 O O . GLU A 1 293 ? 43.995 -21.477 -33.950 1.00 94.75 293 GLU A O 1
ATOM 2421 N N . LYS A 1 294 ? 44.230 -21.181 -31.736 1.00 95.06 294 LYS A N 1
ATOM 2422 C CA . LYS A 1 294 ? 45.543 -21.833 -31.671 1.00 95.06 294 LYS A CA 1
ATOM 2423 C C . LYS A 1 294 ? 45.462 -23.339 -31.949 1.00 95.06 294 LYS A C 1
ATOM 2425 O O . LYS A 1 294 ? 46.328 -23.860 -32.649 1.00 95.06 294 LYS A O 1
ATOM 2430 N N . ARG A 1 295 ? 44.440 -24.038 -31.441 1.00 94.19 295 ARG A N 1
ATOM 2431 C CA . ARG A 1 295 ? 44.225 -25.468 -31.729 1.00 94.19 295 ARG A CA 1
ATOM 2432 C C . ARG A 1 295 ? 43.942 -25.698 -33.211 1.00 94.19 295 ARG A C 1
ATOM 2434 O O . ARG A 1 295 ? 44.581 -26.562 -33.800 1.00 94.19 295 ARG A O 1
ATOM 2441 N N . GLU A 1 296 ? 43.084 -24.886 -33.829 1.00 93.25 296 GLU A N 1
ATOM 2442 C CA . GLU A 1 296 ? 42.824 -24.971 -35.273 1.00 93.25 296 GLU A CA 1
ATOM 2443 C C . GLU A 1 296 ? 44.070 -24.660 -36.123 1.00 93.25 296 GLU A C 1
ATOM 2445 O O . GLU A 1 296 ? 44.208 -25.163 -37.238 1.00 93.25 296 GLU A O 1
ATOM 2450 N N . ALA A 1 297 ? 44.970 -23.790 -35.650 1.00 93.06 297 ALA A N 1
ATOM 2451 C CA . ALA A 1 297 ? 46.233 -23.503 -36.331 1.00 93.06 297 ALA A CA 1
ATOM 2452 C C . ALA A 1 297 ? 47.233 -24.671 -36.206 1.00 93.06 297 ALA A C 1
ATOM 2454 O O . ALA A 1 297 ? 47.861 -25.054 -37.194 1.00 93.06 297 ALA A O 1
ATOM 2455 N N . GLU A 1 298 ? 47.348 -25.276 -35.018 1.00 93.38 298 GLU A N 1
ATOM 2456 C CA . GLU A 1 298 ? 48.159 -26.482 -34.800 1.00 93.38 298 GLU A CA 1
ATOM 2457 C C . GLU A 1 298 ? 47.619 -27.688 -35.594 1.00 93.38 298 GLU A C 1
ATOM 2459 O O . GLU A 1 298 ? 48.407 -28.468 -36.127 1.00 93.38 298 GLU A O 1
ATOM 2464 N N . GLU A 1 299 ? 46.297 -27.831 -35.723 1.00 93.38 299 GLU A N 1
ATOM 2465 C CA . GLU A 1 299 ? 45.660 -28.874 -36.534 1.00 93.38 299 GLU A CA 1
ATOM 2466 C C . GLU A 1 299 ? 45.904 -28.664 -38.034 1.00 93.38 299 GLU A C 1
ATOM 2468 O O . GLU A 1 299 ? 46.392 -29.582 -38.694 1.00 93.38 299 GLU A O 1
ATOM 2473 N N . ARG A 1 300 ? 45.703 -27.442 -38.554 1.00 92.44 300 ARG A N 1
ATOM 2474 C CA . ARG A 1 300 ? 46.029 -27.096 -39.951 1.00 92.44 300 ARG A CA 1
ATOM 2475 C C . ARG A 1 300 ? 47.492 -27.377 -40.298 1.00 92.44 300 ARG A C 1
ATOM 2477 O O . ARG A 1 300 ? 47.754 -28.004 -41.318 1.00 92.44 300 ARG A O 1
ATOM 2484 N N . SER A 1 301 ? 48.438 -27.009 -39.430 1.00 90.56 301 SER A N 1
ATOM 2485 C CA . SER A 1 301 ? 49.866 -27.288 -39.656 1.00 90.56 301 SER A CA 1
ATOM 2486 C C . SER A 1 301 ? 50.201 -28.790 -39.626 1.00 90.56 301 SER A C 1
ATOM 2488 O O . SER A 1 301 ? 51.088 -29.245 -40.349 1.00 90.56 301 SER A O 1
ATOM 2490 N N . ARG A 1 302 ? 49.484 -29.598 -38.829 1.00 91.38 302 ARG A N 1
ATOM 2491 C CA . ARG A 1 302 ? 49.616 -31.068 -38.859 1.00 91.38 302 ARG A CA 1
ATOM 2492 C C . ARG A 1 302 ? 49.035 -31.673 -40.132 1.00 91.38 302 ARG A C 1
ATOM 2494 O O . ARG A 1 302 ? 49.595 -32.641 -40.639 1.00 91.38 302 ARG A O 1
ATOM 2501 N N . GLU A 1 303 ? 47.924 -31.140 -40.628 1.00 90.06 303 GLU A N 1
ATOM 2502 C CA . GLU A 1 303 ? 47.311 -31.602 -41.874 1.00 90.06 303 GLU A CA 1
ATOM 2503 C C . GLU A 1 303 ? 48.178 -31.246 -43.091 1.00 90.06 303 GLU A C 1
ATOM 2505 O O . GLU A 1 303 ? 48.386 -32.086 -43.962 1.00 90.06 303 GLU A O 1
ATOM 2510 N N . GLU A 1 304 ? 48.756 -30.044 -43.111 1.00 90.38 304 GLU A N 1
ATOM 2511 C CA . GLU A 1 304 ? 49.705 -29.588 -44.131 1.00 90.38 304 GLU A CA 1
ATOM 2512 C C . GLU A 1 304 ? 50.939 -30.500 -44.203 1.00 90.38 304 GLU A C 1
ATOM 2514 O O . GLU A 1 304 ? 51.219 -31.055 -45.264 1.00 90.38 304 GLU A O 1
ATOM 2519 N N . LYS A 1 305 ? 51.582 -30.797 -43.064 1.00 89.31 305 LYS A N 1
ATOM 2520 C CA . LYS A 1 305 ? 52.704 -31.754 -43.010 1.00 89.31 305 LYS A CA 1
ATOM 2521 C C . LYS A 1 305 ? 52.347 -33.148 -43.523 1.00 89.31 305 LYS A C 1
ATOM 2523 O O . LYS A 1 305 ? 53.147 -33.759 -44.220 1.00 89.31 305 LYS A O 1
ATOM 2528 N N . ARG A 1 306 ? 51.144 -33.651 -43.225 1.00 86.75 306 ARG A N 1
ATOM 2529 C CA . ARG A 1 306 ? 50.680 -34.946 -43.760 1.00 86.75 306 ARG A CA 1
ATOM 2530 C C . ARG A 1 306 ? 50.528 -34.922 -45.280 1.00 86.75 306 ARG A C 1
ATOM 2532 O O . ARG A 1 306 ? 50.816 -35.922 -45.927 1.00 86.75 306 ARG A O 1
ATOM 2539 N N . ARG A 1 307 ? 50.092 -33.795 -45.854 1.00 84.88 307 ARG A N 1
ATOM 2540 C CA . ARG A 1 307 ? 50.006 -33.614 -47.313 1.00 84.88 307 ARG A CA 1
ATOM 2541 C C . ARG A 1 307 ? 51.399 -33.557 -47.950 1.00 84.88 307 ARG A C 1
ATOM 2543 O O . ARG A 1 307 ? 51.587 -34.162 -49.000 1.00 84.88 307 ARG A O 1
ATOM 2550 N N . GLU A 1 308 ? 52.370 -32.905 -47.308 1.00 83.62 308 GLU A N 1
ATOM 2551 C CA . GLU A 1 308 ? 53.777 -32.906 -47.747 1.00 83.62 308 GLU A CA 1
ATOM 2552 C C . GLU A 1 308 ? 54.402 -34.313 -47.68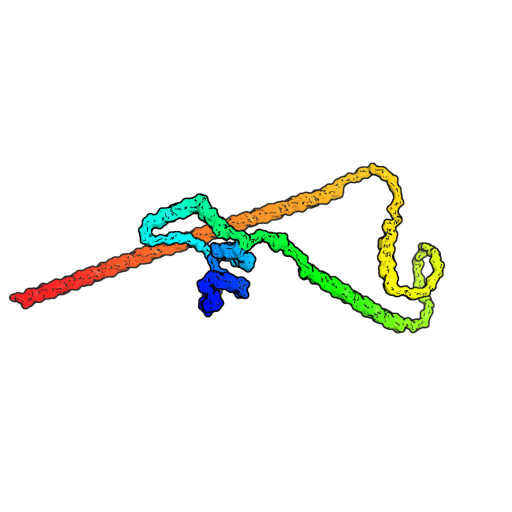5 1.00 83.62 308 GLU A C 1
ATOM 2554 O O . GLU A 1 308 ? 54.962 -34.778 -48.674 1.00 83.62 308 GLU A O 1
ATOM 2559 N N . GLU A 1 309 ? 54.255 -35.029 -46.563 1.00 81.12 309 GLU A N 1
ATOM 2560 C CA . GLU A 1 309 ? 54.750 -36.407 -46.393 1.00 81.12 309 GLU A CA 1
ATOM 2561 C C . GLU A 1 309 ? 54.160 -37.368 -47.438 1.00 81.12 309 GLU A C 1
ATOM 2563 O O . GLU A 1 309 ? 54.875 -38.204 -47.999 1.00 81.12 309 GLU A O 1
ATOM 2568 N N . GLN A 1 310 ? 52.867 -37.223 -47.747 1.00 78.88 310 GLN A N 1
ATOM 2569 C CA . GLN A 1 310 ? 52.206 -38.038 -48.761 1.00 78.88 310 GLN A CA 1
ATOM 2570 C C . GLN A 1 310 ? 52.669 -37.670 -50.181 1.00 78.88 310 GLN A C 1
ATOM 2572 O O . GLN A 1 310 ? 53.001 -38.565 -50.954 1.00 78.88 310 GLN A O 1
ATOM 2577 N N . SER A 1 311 ? 52.828 -36.379 -50.495 1.00 74.81 311 SER A N 1
ATOM 2578 C CA . SER A 1 311 ? 53.377 -35.932 -51.785 1.00 74.81 311 SER A CA 1
ATOM 2579 C C . SER A 1 311 ? 54.829 -36.369 -52.020 1.00 74.81 311 SER A C 1
ATOM 2581 O O . SER A 1 311 ? 55.222 -36.534 -53.171 1.00 74.81 311 SER A O 1
ATOM 2583 N N . CYS A 1 312 ? 55.625 -36.553 -50.963 1.00 70.50 312 CYS A N 1
ATOM 2584 C CA . CYS A 1 312 ? 56.981 -37.107 -51.048 1.00 70.50 312 CYS A CA 1
ATOM 2585 C C . CYS A 1 312 ? 57.012 -38.640 -51.180 1.00 70.50 312 CYS A C 1
ATOM 2587 O O . CYS A 1 312 ? 58.073 -39.193 -51.452 1.00 70.50 312 CYS A O 1
ATOM 2589 N N . SER A 1 313 ? 55.886 -39.328 -50.959 1.00 67.81 313 SER A N 1
ATOM 2590 C CA . SER A 1 313 ? 55.784 -40.792 -51.067 1.00 67.81 313 SER A CA 1
ATOM 2591 C C . SER A 1 313 ? 55.327 -41.265 -52.454 1.00 67.81 313 SER A C 1
ATOM 2593 O O . SER A 1 313 ? 55.557 -42.420 -52.803 1.00 67.81 313 SER A O 1
ATOM 2595 N N . ASP A 1 314 ? 54.693 -40.383 -53.233 1.00 62.62 314 ASP A N 1
ATOM 2596 C CA . ASP A 1 314 ? 54.179 -40.656 -54.585 1.00 62.62 314 ASP A CA 1
ATOM 2597 C C . ASP A 1 314 ? 55.195 -40.341 -55.716 1.00 62.62 314 ASP A C 1
ATOM 2599 O O . ASP A 1 314 ? 54.829 -40.427 -56.892 1.00 62.62 314 ASP A O 1
ATOM 2603 N N . HIS A 1 315 ? 56.445 -39.961 -55.393 1.00 55.53 315 HIS A N 1
ATOM 2604 C CA . HIS A 1 315 ? 57.452 -39.486 -56.361 1.00 55.53 315 HIS A CA 1
ATOM 2605 C C . HIS A 1 315 ? 58.713 -40.366 -56.463 1.00 55.53 315 HIS A C 1
ATOM 2607 O O . HIS A 1 315 ? 59.185 -40.524 -57.618 1.00 55.53 315 HIS A O 1
#